Protein AF-X0ZGT2-F1 (afdb_monomer_lite)

Sequence (208 aa):
APHYFPDPPVRPKDPTERPRLRPELADWGRLLDGMRRLARMCARLGLVLAVENNWAYWDGIPPGADVSKLGAGDFLEYFCSSPDEWRALAEEVNEPALRLCLDPSHAVPYCHRKKDVEGRRRVLREYLARPGLIGHFHWNGSEIRSDRGRGDLHLAPGTGDLGKEFHAAIKARAQELPQPVTLEHFHGLAALDAELAYIESIPARPLS

pLDDT: mean 90.86, std 10.5, range [56.94, 98.56]

Secondary structure (DSSP, 8-state):
-BSSEEESSSPPSSTT--PEEEGGG--HHHHHHHHHHHHHHHHHTT--EEEEPPPEE-TT--TT--GGG--TTSSEEBTT-SHHHHHHHHHHH--TTEEEEE-HHHHHHHHTTSSSHHHHHHHHHHHTSSGGGEEEEEE-B--SSSGGGGS---B-TTTSSS-HHHHHHHHHHHTT-SSPPEE-----HHHHHHHHHHHHHS------

Organism: NCBI:txid412755

InterPro domains:
  IPR013022 Xylose isomerase-like, TIM barrel domain [PF01261] (22-200)
  IPR036237 Xylose isomerase-like superfamily [SSF51658] (24-197)

Foldseek 3Di:
DWCFQFVVNDDDPDLQDDGHTHNVVDDPVVVLVVVLVVLVVCVVVVAAAEAEAAAWQCRNPDFPPPLQPDDPPPGIGGQRLFLVRVVVSCVSSVRPSYAYEYELLRNLLVLVSDPDLVSSLVRLLSNLPCLVRHQAYQDAAAENHGPRSVHSDLHQPPPYDNDLQSLLQVLLSQVVHPDHYHSPDPPDDVSVVVSVVNSVPGHNDHDD

Structure (mmCIF, N/CA/C/O backbone):
data_AF-X0ZGT2-F1
#
_entry.id   AF-X0ZGT2-F1
#
loop_
_atom_site.group_PDB
_atom_site.id
_atom_site.type_symbol
_atom_site.label_atom_id
_atom_site.label_alt_id
_atom_site.label_comp_id
_atom_site.label_asym_id
_atom_site.label_entity_id
_atom_site.label_seq_id
_atom_site.pdbx_PDB_ins_code
_atom_site.Cartn_x
_atom_site.Cartn_y
_atom_site.Cartn_z
_atom_site.occupancy
_atom_site.B_iso_or_equiv
_atom_site.auth_seq_id
_atom_site.auth_comp_id
_atom_site.auth_asym_id
_atom_site.auth_atom_id
_atom_site.pdbx_PDB_model_num
ATOM 1 N N . ALA A 1 1 ? 4.723 -14.093 0.902 1.00 59.56 1 ALA A N 1
ATOM 2 C CA . ALA A 1 1 ? 5.607 -15.139 0.338 1.00 59.56 1 ALA A CA 1
ATOM 3 C C . ALA A 1 1 ? 5.793 -14.840 -1.141 1.00 59.56 1 ALA A C 1
ATOM 5 O O . ALA A 1 1 ? 4.844 -14.342 -1.730 1.00 59.56 1 ALA A O 1
ATOM 6 N N . PRO A 1 2 ? 6.986 -15.023 -1.715 1.00 65.94 2 PRO A N 1
ATOM 7 C CA . PRO A 1 2 ? 7.223 -14.649 -3.097 1.00 65.94 2 PRO A CA 1
ATOM 8 C C . PRO A 1 2 ? 6.500 -15.589 -4.078 1.00 65.94 2 PRO A C 1
ATOM 10 O O . PRO A 1 2 ? 6.399 -16.782 -3.794 1.00 65.94 2 PRO A O 1
ATOM 13 N N . HIS A 1 3 ? 6.061 -15.079 -5.238 1.00 65.94 3 HIS A N 1
ATOM 14 C CA . HIS A 1 3 ? 5.688 -15.929 -6.392 1.00 65.94 3 HIS A CA 1
ATOM 15 C C . HIS A 1 3 ? 6.885 -16.752 -6.878 1.00 65.94 3 HIS A C 1
ATOM 17 O O . HIS A 1 3 ? 6.752 -17.789 -7.521 1.00 65.94 3 HIS A O 1
ATOM 23 N N . TYR A 1 4 ? 8.075 -16.263 -6.542 1.00 69.88 4 TYR A N 1
ATOM 24 C CA . TYR A 1 4 ? 9.350 -16.793 -6.953 1.00 69.88 4 TYR A CA 1
ATOM 25 C C . TYR A 1 4 ? 10.346 -16.650 -5.806 1.00 69.88 4 TYR A C 1
ATOM 27 O O . TYR A 1 4 ? 10.873 -15.563 -5.576 1.00 69.88 4 TYR A O 1
ATOM 35 N N . PHE A 1 5 ? 10.607 -17.716 -5.048 1.00 66.38 5 PHE A N 1
ATOM 36 C CA . PHE A 1 5 ? 11.579 -17.613 -3.958 1.00 66.38 5 PHE A CA 1
ATOM 37 C C . PHE A 1 5 ? 12.970 -17.303 -4.525 1.00 66.38 5 PHE A C 1
ATOM 39 O O . PHE A 1 5 ? 13.433 -18.066 -5.377 1.00 66.38 5 PHE A O 1
ATOM 46 N N . PRO A 1 6 ? 13.629 -16.207 -4.100 1.00 65.81 6 PRO A N 1
ATOM 47 C CA . PRO A 1 6 ? 15.003 -15.962 -4.499 1.00 65.81 6 PRO A CA 1
ATOM 48 C C . PRO A 1 6 ? 15.906 -17.047 -3.899 1.00 65.81 6 PRO A C 1
ATOM 50 O O . PRO A 1 6 ? 15.678 -17.525 -2.786 1.00 65.81 6 PRO A O 1
ATOM 53 N N . ASP A 1 7 ? 16.920 -17.452 -4.654 1.00 64.88 7 ASP A N 1
ATOM 54 C CA . ASP A 1 7 ? 17.958 -18.394 -4.246 1.00 64.88 7 ASP A CA 1
ATOM 55 C C . ASP A 1 7 ? 19.329 -17.716 -4.447 1.00 64.88 7 ASP A C 1
ATOM 57 O O . ASP A 1 7 ? 19.727 -17.497 -5.599 1.00 64.88 7 ASP A O 1
ATOM 61 N N . PRO A 1 8 ? 20.027 -17.316 -3.362 1.00 66.94 8 PRO A N 1
ATOM 62 C CA . PRO A 1 8 ? 19.675 -17.538 -1.954 1.00 66.94 8 PRO A CA 1
ATOM 63 C C . PRO A 1 8 ? 18.447 -16.720 -1.493 1.00 66.94 8 PRO A C 1
ATOM 65 O O . PRO A 1 8 ? 18.146 -15.682 -2.078 1.00 66.94 8 PRO A O 1
ATOM 68 N N . PRO A 1 9 ? 17.768 -17.118 -0.394 1.00 58.22 9 PRO A N 1
ATOM 69 C CA . PRO A 1 9 ? 16.556 -16.456 0.122 1.00 58.22 9 PRO A CA 1
ATOM 70 C C . PRO A 1 9 ? 16.787 -15.038 0.672 1.00 58.22 9 PRO A C 1
ATOM 72 O O . PRO A 1 9 ? 15.867 -14.417 1.204 1.00 58.22 9 PRO A O 1
ATOM 75 N N . VAL A 1 10 ? 18.016 -14.532 0.579 1.00 59.72 10 VAL A N 1
ATOM 76 C CA . VAL A 1 10 ? 18.425 -13.206 1.037 1.00 59.72 10 VAL A CA 1
ATOM 77 C C . VAL A 1 10 ? 18.512 -12.292 -0.180 1.00 59.72 10 VAL A C 1
ATOM 79 O O . VAL A 1 10 ? 19.034 -12.701 -1.216 1.00 59.72 10 VAL A O 1
ATOM 82 N N . ARG A 1 11 ? 18.032 -11.049 -0.043 1.00 58.53 11 ARG A N 1
ATOM 83 C CA . ARG A 1 11 ? 18.196 -10.003 -1.063 1.00 58.53 11 ARG A CA 1
ATOM 84 C C . ARG A 1 11 ? 19.665 -9.970 -1.528 1.00 58.53 11 ARG A C 1
ATOM 86 O O . ARG A 1 11 ? 20.540 -9.903 -0.655 1.00 58.53 11 ARG A O 1
ATOM 93 N N . PRO A 1 12 ? 19.950 -10.026 -2.843 1.00 58.19 12 PRO A N 1
ATOM 94 C CA . PRO A 1 12 ? 21.314 -9.901 -3.339 1.00 58.19 12 PRO A CA 1
ATOM 95 C C . PRO A 1 12 ? 21.960 -8.630 -2.787 1.00 58.19 12 PRO A C 1
ATOM 97 O O . PRO A 1 12 ? 21.306 -7.592 -2.666 1.00 58.19 12 PRO A O 1
ATOM 100 N N . LYS A 1 13 ? 23.239 -8.713 -2.410 1.00 60.22 13 LYS A N 1
ATOM 101 C CA . LYS A 1 13 ? 23.985 -7.528 -1.958 1.00 60.22 13 LYS A CA 1
ATOM 102 C C . LYS A 1 13 ? 24.232 -6.552 -3.108 1.00 60.22 13 LYS A C 1
ATOM 104 O O . LYS A 1 13 ? 24.393 -5.362 -2.859 1.00 60.22 13 LYS A O 1
ATOM 109 N N . ASP A 1 14 ? 24.258 -7.066 -4.334 1.00 67.12 14 ASP A N 1
ATOM 110 C CA . ASP A 1 14 ? 24.349 -6.289 -5.559 1.00 67.12 14 ASP A CA 1
ATOM 111 C C . ASP A 1 14 ? 22.949 -6.167 -6.200 1.00 67.12 14 ASP A C 1
ATOM 113 O O . ASP A 1 14 ? 22.383 -7.179 -6.612 1.00 67.12 14 ASP A O 1
ATOM 117 N N . PRO A 1 15 ? 22.371 -4.957 -6.317 1.00 56.94 15 PRO A N 1
ATOM 118 C CA . PRO A 1 15 ? 21.055 -4.745 -6.932 1.00 56.94 15 PRO A CA 1
ATOM 119 C C . PRO A 1 15 ? 21.020 -5.039 -8.445 1.00 56.94 15 PRO A C 1
ATOM 121 O O . PRO A 1 15 ? 19.956 -4.988 -9.063 1.00 56.94 15 PRO A O 1
ATOM 124 N N . THR A 1 16 ? 22.170 -5.319 -9.065 1.00 63.22 16 THR A N 1
ATOM 125 C CA . THR A 1 16 ? 22.264 -5.761 -10.463 1.00 63.22 16 THR A CA 1
ATOM 126 C C . THR A 1 16 ? 22.193 -7.282 -10.615 1.00 63.22 16 THR A C 1
ATOM 128 O O . THR A 1 16 ? 21.897 -7.773 -11.709 1.00 63.22 16 THR A O 1
ATOM 131 N N . GLU A 1 17 ? 22.397 -8.040 -9.533 1.00 65.50 17 GLU A N 1
ATOM 132 C CA . GLU A 1 17 ? 22.249 -9.492 -9.537 1.00 65.50 17 GLU A CA 1
ATOM 133 C C . GLU A 1 17 ? 20.767 -9.872 -9.524 1.00 65.50 17 GLU A C 1
ATOM 135 O O . GLU A 1 17 ? 20.019 -9.556 -8.599 1.00 65.50 17 GLU A O 1
ATOM 140 N N . ARG A 1 18 ? 20.336 -10.612 -10.549 1.00 65.38 18 ARG A N 1
ATOM 141 C CA . ARG A 1 18 ? 19.012 -11.236 -10.553 1.00 65.38 18 ARG A CA 1
ATOM 142 C C . ARG A 1 18 ? 19.103 -12.556 -9.785 1.00 65.38 18 ARG A C 1
ATOM 144 O O . ARG A 1 18 ? 19.777 -13.469 -10.272 1.00 65.38 18 ARG A O 1
ATOM 151 N N . PRO A 1 19 ? 18.460 -12.692 -8.611 1.00 67.19 19 PRO A N 1
ATOM 152 C CA . PRO A 1 19 ? 18.494 -13.949 -7.881 1.00 67.19 19 PRO A CA 1
ATOM 153 C C . PRO A 1 19 ? 17.802 -15.029 -8.710 1.00 67.19 19 PRO A C 1
ATOM 155 O O . PRO A 1 19 ? 16.829 -14.760 -9.422 1.00 67.19 19 PRO A O 1
ATOM 158 N N . ARG A 1 20 ? 18.278 -16.274 -8.609 1.00 70.12 20 ARG A N 1
ATOM 159 C CA . ARG A 1 20 ? 17.571 -17.389 -9.237 1.00 70.12 20 ARG A CA 1
ATOM 160 C C . ARG A 1 20 ? 16.210 -17.532 -8.563 1.00 70.12 20 ARG A C 1
ATOM 162 O O . ARG A 1 20 ? 16.122 -17.663 -7.350 1.00 70.12 20 ARG A O 1
ATOM 169 N N . LEU A 1 21 ? 15.163 -17.527 -9.370 1.00 72.12 21 LEU A N 1
ATOM 170 C CA . LEU A 1 21 ? 13.780 -17.627 -8.932 1.00 72.12 21 LEU A CA 1
ATOM 171 C C . LEU A 1 21 ? 13.347 -19.103 -8.849 1.00 72.12 21 LEU A C 1
ATOM 173 O O . LEU A 1 21 ? 13.563 -19.869 -9.789 1.00 72.12 21 LEU A O 1
ATOM 177 N N . ARG A 1 22 ? 12.764 -19.506 -7.713 1.00 72.88 22 ARG A N 1
ATOM 178 C CA . ARG A 1 22 ? 12.303 -20.874 -7.405 1.00 72.88 22 ARG A CA 1
ATOM 179 C C . ARG A 1 22 ? 10.767 -20.906 -7.296 1.00 72.88 22 ARG A C 1
ATOM 181 O O . ARG A 1 22 ? 10.238 -20.839 -6.181 1.00 72.88 22 ARG A O 1
ATOM 188 N N . PRO A 1 23 ? 10.029 -20.926 -8.424 1.00 73.44 23 PRO A N 1
ATOM 189 C CA . PRO A 1 23 ? 8.562 -20.917 -8.418 1.00 73.44 23 PRO A CA 1
ATOM 190 C C . PRO A 1 23 ? 7.960 -22.158 -7.752 1.00 73.44 23 PRO A C 1
ATOM 192 O O . PRO A 1 23 ? 6.870 -22.097 -7.203 1.00 73.44 23 PRO A O 1
ATOM 195 N N . GLU A 1 24 ? 8.669 -23.283 -7.729 1.00 78.62 24 GLU A N 1
ATOM 196 C CA . GLU A 1 24 ? 8.193 -24.516 -7.096 1.00 78.62 24 GLU A CA 1
ATOM 197 C C . GLU A 1 24 ? 8.108 -24.438 -5.564 1.00 78.62 24 GLU A C 1
ATOM 199 O O . GLU A 1 24 ? 7.530 -25.317 -4.931 1.00 78.62 24 GLU A O 1
ATOM 204 N N . LEU A 1 25 ? 8.706 -23.407 -4.961 1.00 76.06 25 LEU A N 1
ATOM 205 C CA . LEU A 1 25 ? 8.581 -23.123 -3.532 1.00 76.06 25 LEU A CA 1
ATOM 206 C C . LEU A 1 25 ? 7.396 -22.192 -3.226 1.00 76.06 25 LEU A C 1
ATOM 208 O O . LEU A 1 25 ? 7.032 -22.033 -2.058 1.00 76.06 25 LEU A O 1
ATOM 212 N N . ALA A 1 26 ? 6.803 -21.573 -4.252 1.00 82.75 26 ALA A N 1
ATOM 213 C CA . ALA A 1 26 ? 5.646 -20.702 -4.124 1.00 82.75 26 ALA A CA 1
ATOM 214 C C . ALA A 1 26 ? 4.363 -21.537 -4.054 1.00 82.75 26 ALA A C 1
ATOM 216 O O . ALA A 1 26 ? 3.959 -22.187 -5.014 1.00 82.75 26 ALA A O 1
ATOM 217 N N . ASP A 1 27 ? 3.717 -21.512 -2.890 1.00 89.19 27 ASP A N 1
ATOM 218 C CA . ASP A 1 27 ? 2.502 -22.277 -2.620 1.00 89.19 27 ASP A CA 1
ATOM 219 C C . ASP A 1 27 ? 1.446 -21.360 -1.991 1.00 89.19 27 ASP A C 1
ATOM 221 O O . ASP A 1 27 ? 1.535 -20.973 -0.818 1.00 89.19 27 ASP A O 1
ATOM 22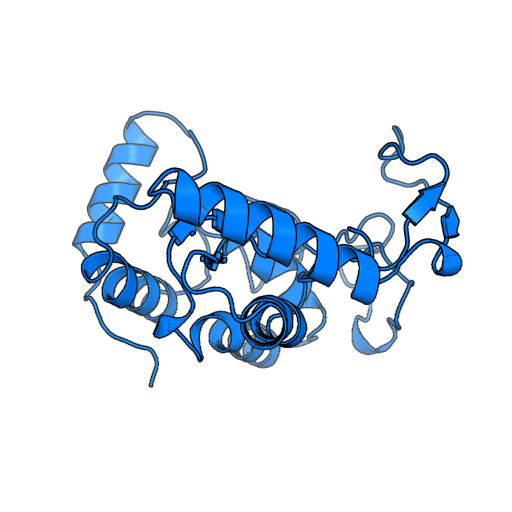5 N N . TRP A 1 28 ? 0.448 -21.000 -2.803 1.00 92.69 28 TRP A N 1
ATOM 226 C CA . TRP A 1 28 ? -0.700 -20.199 -2.380 1.00 92.69 28 TRP A CA 1
ATOM 227 C C . TRP A 1 28 ? -1.501 -20.902 -1.282 1.00 92.69 28 TRP A C 1
ATOM 229 O O . TRP A 1 28 ? -1.832 -20.286 -0.273 1.00 92.69 28 TRP A O 1
ATOM 239 N N . GLY A 1 29 ? -1.735 -22.213 -1.404 1.00 94.69 29 GLY A N 1
ATOM 240 C CA . GLY A 1 29 ? -2.467 -22.993 -0.404 1.00 94.69 29 GLY A CA 1
ATOM 241 C C . GLY A 1 29 ? -1.779 -22.958 0.961 1.00 94.69 29 GLY A C 1
ATOM 242 O O . GLY A 1 29 ? -2.423 -22.727 1.987 1.00 94.69 29 GLY A O 1
ATOM 243 N N . ARG A 1 30 ? -0.447 -23.068 0.979 1.00 92.06 30 ARG A N 1
ATOM 244 C CA . ARG A 1 30 ? 0.345 -22.917 2.207 1.00 92.06 30 ARG A CA 1
ATOM 245 C C . ARG A 1 30 ? 0.239 -21.508 2.801 1.00 92.06 30 ARG A C 1
ATOM 247 O O . ARG A 1 30 ? 0.180 -21.391 4.030 1.00 92.06 30 ARG A O 1
ATOM 254 N N . LEU A 1 31 ? 0.215 -20.457 1.974 1.00 94.00 31 LEU A N 1
ATOM 255 C CA . LEU A 1 31 ? -0.028 -19.086 2.438 1.00 94.00 31 LEU A CA 1
ATOM 256 C C . LEU A 1 31 ? -1.415 -18.970 3.086 1.00 94.00 31 LEU A C 1
ATOM 258 O O . LEU A 1 31 ? -1.500 -18.512 4.227 1.00 94.00 31 LEU A O 1
ATOM 262 N N . LEU A 1 32 ? -2.469 -19.436 2.407 1.00 97.31 32 LEU A N 1
ATOM 263 C CA . LEU A 1 32 ? -3.844 -19.411 2.917 1.00 97.31 32 LEU A CA 1
ATOM 264 C C . LEU A 1 32 ? -3.958 -20.124 4.265 1.00 97.31 32 LEU A C 1
ATOM 266 O O . LEU A 1 32 ? -4.515 -19.580 5.219 1.00 97.31 32 LEU A O 1
ATOM 270 N N . ASP A 1 33 ? -3.391 -21.322 4.380 1.00 97.31 33 ASP A N 1
ATOM 271 C CA . ASP A 1 33 ? -3.429 -22.099 5.617 1.00 97.31 33 ASP A CA 1
ATOM 272 C C . ASP A 1 33 ? -2.668 -21.417 6.756 1.00 97.31 33 ASP A C 1
ATOM 274 O O . ASP A 1 33 ? -3.104 -21.445 7.911 1.00 97.31 33 ASP A O 1
ATOM 278 N N . GLY A 1 34 ? -1.534 -20.783 6.446 1.00 96.81 34 GLY A N 1
ATOM 279 C CA . GLY A 1 34 ? -0.802 -19.945 7.390 1.00 96.81 34 GLY A CA 1
ATOM 280 C C . GLY A 1 34 ? -1.656 -18.785 7.894 1.00 96.81 34 GLY A C 1
ATOM 281 O O . GLY A 1 34 ? -1.801 -18.612 9.105 1.00 96.81 34 GLY A O 1
ATOM 282 N N . MET A 1 35 ? -2.279 -18.048 6.976 1.00 98.06 35 MET A N 1
ATOM 283 C CA . MET A 1 35 ? -3.113 -16.893 7.302 1.00 98.06 35 MET A CA 1
ATOM 284 C C . MET A 1 35 ? -4.367 -17.279 8.084 1.00 98.06 35 MET A C 1
ATOM 286 O O . MET A 1 35 ? -4.672 -16.623 9.075 1.00 98.06 35 MET A O 1
ATOM 290 N N . ARG A 1 36 ? -5.034 -18.392 7.751 1.00 98.50 36 ARG A N 1
ATOM 291 C CA . ARG A 1 36 ? -6.155 -18.927 8.547 1.00 98.50 36 ARG A CA 1
ATOM 292 C C . ARG A 1 36 ? -5.733 -19.229 9.981 1.00 98.50 36 ARG A C 1
ATOM 294 O O . ARG A 1 36 ? -6.419 -18.846 10.927 1.00 98.50 36 ARG A O 1
ATOM 301 N N . ARG A 1 37 ? -4.592 -19.905 10.167 1.00 98.44 37 ARG A N 1
ATOM 302 C CA . ARG A 1 37 ? -4.073 -20.224 11.509 1.00 98.44 37 ARG A CA 1
ATOM 303 C C . ARG A 1 37 ? -3.766 -18.961 12.313 1.00 98.44 37 ARG A C 1
ATOM 305 O O . ARG A 1 37 ? -4.149 -18.890 13.480 1.00 98.44 37 ARG A O 1
ATOM 312 N N . LEU A 1 38 ? -3.108 -17.978 11.696 1.00 98.44 38 LEU A N 1
ATOM 313 C CA . LEU A 1 38 ? -2.781 -16.705 12.340 1.00 98.44 38 LEU A CA 1
ATOM 314 C C . LEU A 1 38 ? -4.043 -15.902 12.670 1.00 98.44 38 LEU A C 1
ATOM 316 O O . LEU A 1 38 ? -4.208 -15.489 13.812 1.00 98.44 38 LEU A O 1
ATOM 320 N N . ALA A 1 39 ? -4.977 -15.766 11.730 1.00 98.56 39 ALA A N 1
ATOM 321 C CA . ALA A 1 39 ? -6.224 -15.036 11.938 1.00 98.56 39 ALA A CA 1
ATOM 322 C C . ALA A 1 39 ? -7.064 -15.645 13.073 1.00 98.56 39 ALA A C 1
ATOM 324 O O . ALA A 1 39 ? -7.536 -14.922 13.946 1.00 98.56 39 ALA A O 1
ATOM 325 N N . ARG A 1 40 ? -7.175 -16.980 13.144 1.00 98.56 40 ARG A N 1
ATOM 326 C CA . ARG A 1 40 ? -7.843 -17.676 14.262 1.00 98.56 40 ARG A CA 1
ATOM 327 C C . ARG A 1 40 ? -7.123 -17.490 15.595 1.00 98.56 40 ARG A C 1
ATOM 329 O O . ARG A 1 40 ? -7.759 -17.489 16.647 1.00 98.56 40 ARG A O 1
ATOM 336 N N . MET A 1 41 ? -5.795 -17.375 15.585 1.00 98.50 41 MET A N 1
ATOM 337 C CA . MET A 1 41 ? -5.035 -17.032 16.788 1.00 98.50 41 MET A CA 1
ATOM 338 C C . MET A 1 41 ? -5.354 -15.603 17.234 1.00 98.50 41 MET A C 1
ATOM 340 O O . MET A 1 41 ? -5.727 -15.409 18.386 1.00 98.50 41 MET A O 1
ATOM 344 N N . CYS A 1 42 ? -5.285 -14.633 16.321 1.00 98.38 42 CYS A N 1
ATOM 345 C CA . CYS A 1 42 ? -5.642 -13.242 16.587 1.00 98.38 42 CYS A CA 1
ATOM 346 C C . CYS A 1 42 ? -7.072 -13.124 17.127 1.00 98.38 42 CYS A C 1
ATOM 348 O O . CYS A 1 42 ? -7.268 -12.500 18.164 1.00 98.38 42 CYS A O 1
ATOM 350 N N . ALA A 1 43 ? -8.040 -13.822 16.526 1.00 98.19 43 ALA A N 1
ATOM 351 C CA . ALA A 1 43 ? -9.426 -13.847 16.991 1.00 98.19 43 ALA A CA 1
ATOM 352 C C . ALA A 1 43 ? -9.550 -14.291 18.459 1.00 98.19 43 ALA A C 1
ATOM 354 O O . ALA A 1 43 ? -10.235 -13.643 19.246 1.00 98.19 43 ALA A O 1
ATOM 355 N N . ARG A 1 44 ? -8.843 -15.360 18.858 1.00 98.38 44 ARG A N 1
ATOM 356 C CA . ARG A 1 44 ? -8.825 -15.837 20.255 1.00 98.38 44 ARG A CA 1
ATOM 357 C C . ARG A 1 44 ? -8.197 -14.840 21.227 1.00 98.38 44 ARG A C 1
ATOM 359 O O . ARG A 1 44 ? -8.514 -14.878 22.410 1.00 98.38 44 ARG A O 1
ATOM 366 N N . LEU A 1 45 ? -7.311 -13.981 20.734 1.00 98.12 45 LEU A N 1
ATOM 367 C CA . LEU A 1 45 ? -6.641 -12.936 21.506 1.00 98.12 45 LEU A CA 1
ATOM 368 C C . LEU A 1 45 ? -7.374 -11.585 21.445 1.00 98.12 45 LEU A C 1
ATOM 370 O O . LEU A 1 45 ? -6.902 -10.624 22.042 1.00 98.12 45 LEU A O 1
ATOM 374 N N . GLY A 1 46 ? -8.498 -11.488 20.725 1.00 96.75 46 GLY A N 1
ATOM 375 C CA . GLY A 1 46 ? -9.195 -10.217 20.505 1.00 96.75 46 GLY A CA 1
ATOM 376 C C . GLY A 1 46 ? -8.420 -9.232 19.619 1.00 96.75 46 GLY A C 1
ATOM 377 O O . GLY A 1 46 ? -8.607 -8.026 19.737 1.00 96.75 46 GLY A O 1
ATOM 378 N N . LEU A 1 47 ? -7.536 -9.736 18.754 1.00 96.75 47 LEU A N 1
ATOM 379 C CA . LEU A 1 47 ? -6.702 -8.954 17.842 1.00 96.75 47 LEU A CA 1
ATOM 380 C C . LEU A 1 47 ? -7.199 -9.056 16.396 1.00 96.75 47 LEU A C 1
ATOM 382 O O . LEU A 1 47 ? -7.803 -10.053 15.994 1.00 96.75 47 LEU A O 1
ATOM 386 N N . VAL A 1 48 ? -6.857 -8.048 15.594 1.00 95.94 48 VAL A N 1
ATOM 387 C CA . VAL A 1 48 ? -6.995 -8.063 14.133 1.00 95.94 48 VAL A CA 1
ATOM 388 C C . VAL A 1 48 ? -5.637 -8.370 13.508 1.00 95.94 48 VAL A C 1
ATOM 390 O O . VAL A 1 48 ? -4.632 -7.755 13.856 1.00 95.94 48 VAL A O 1
ATOM 393 N N . LEU A 1 49 ? -5.614 -9.310 12.568 1.00 97.81 49 LEU A N 1
ATOM 394 C CA . LEU A 1 49 ? -4.490 -9.547 11.673 1.00 97.81 49 LEU A CA 1
ATOM 395 C C . LEU A 1 49 ? -4.657 -8.656 10.439 1.00 97.81 49 LEU A C 1
ATOM 397 O O . LEU A 1 49 ? -5.500 -8.942 9.590 1.00 97.81 49 LEU A O 1
ATOM 401 N N . ALA A 1 50 ? -3.868 -7.590 10.339 1.00 96.94 50 ALA A N 1
ATOM 402 C CA . ALA A 1 50 ? -3.822 -6.749 9.148 1.00 96.94 50 ALA A CA 1
ATOM 403 C C . ALA A 1 50 ? -2.724 -7.257 8.200 1.00 96.94 50 ALA A C 1
ATOM 405 O O . ALA A 1 50 ? -1.559 -7.315 8.589 1.00 96.94 50 ALA A O 1
ATOM 406 N N . VAL A 1 51 ? -3.090 -7.651 6.978 1.00 97.81 51 VAL A N 1
ATOM 407 C CA . VAL A 1 51 ? -2.143 -8.147 5.970 1.00 97.81 51 VAL A CA 1
ATOM 408 C C . VAL A 1 51 ? -1.897 -7.087 4.910 1.00 97.81 51 VAL A C 1
ATOM 410 O O . VAL A 1 51 ? -2.801 -6.696 4.168 1.00 97.81 51 VAL A O 1
ATOM 413 N N . GLU A 1 52 ? -0.656 -6.637 4.851 1.00 98.06 52 GLU A N 1
ATOM 414 C CA . GLU A 1 52 ? -0.186 -5.619 3.926 1.00 98.06 52 GLU A CA 1
ATOM 415 C C . GLU A 1 52 ? -0.066 -6.129 2.487 1.00 98.06 52 GLU A C 1
ATOM 417 O O . GLU A 1 52 ? 0.264 -7.300 2.263 1.00 98.06 52 GLU A O 1
ATOM 422 N N . ASN A 1 53 ? -0.348 -5.273 1.500 1.00 97.81 53 ASN A N 1
ATOM 423 C CA . ASN A 1 53 ? 0.025 -5.574 0.119 1.00 97.81 53 ASN A CA 1
ATOM 424 C C . ASN A 1 53 ? 1.549 -5.552 -0.018 1.00 97.81 53 ASN A C 1
ATOM 426 O O . ASN A 1 53 ? 2.213 -4.654 0.483 1.00 97.81 53 ASN A O 1
ATOM 430 N N . ASN A 1 54 ? 2.106 -6.526 -0.734 1.00 94.06 54 ASN A N 1
ATOM 431 C CA . ASN A 1 54 ? 3.527 -6.485 -1.062 1.00 94.06 54 ASN A CA 1
ATOM 432 C C . ASN A 1 54 ? 3.781 -5.496 -2.207 1.00 94.06 54 ASN A C 1
ATOM 434 O O . ASN A 1 54 ? 2.868 -5.069 -2.915 1.00 94.06 54 ASN A O 1
ATOM 438 N N . TRP A 1 55 ? 5.051 -5.188 -2.431 1.00 89.94 55 TRP A N 1
ATOM 439 C CA . TRP A 1 55 ? 5.516 -4.441 -3.594 1.00 89.94 55 TRP A CA 1
ATOM 440 C C . TRP A 1 55 ? 6.158 -5.342 -4.647 1.00 89.94 55 TRP A C 1
ATOM 442 O O . TRP A 1 55 ? 6.458 -6.515 -4.409 1.00 89.94 55 TRP A O 1
ATOM 452 N N . ALA A 1 56 ? 6.299 -4.797 -5.849 1.00 90.25 56 ALA A N 1
ATOM 453 C CA . ALA A 1 56 ? 7.005 -5.401 -6.969 1.00 90.25 56 ALA A CA 1
ATOM 454 C C . ALA A 1 56 ? 8.456 -4.900 -6.993 1.00 90.25 56 ALA A C 1
ATOM 456 O O . ALA A 1 56 ? 8.687 -3.693 -7.008 1.00 90.25 56 ALA A O 1
ATOM 457 N N . TYR A 1 57 ? 9.423 -5.813 -7.043 1.00 89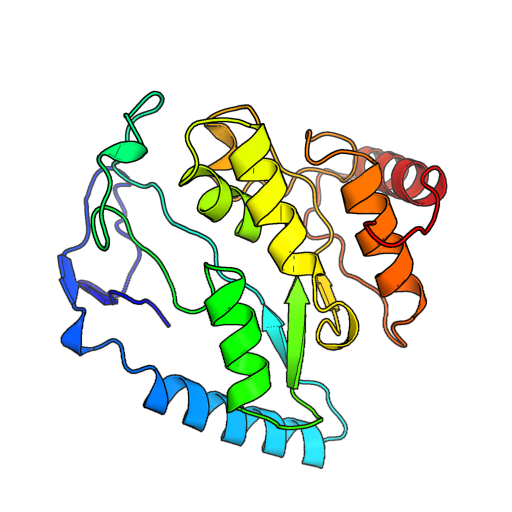.31 57 TYR A N 1
ATOM 458 C CA . TYR A 1 57 ? 10.847 -5.488 -7.042 1.00 89.31 57 TYR A CA 1
ATOM 459 C C . TYR A 1 57 ? 11.350 -5.369 -8.476 1.00 89.31 57 TYR A C 1
ATOM 461 O O . TYR A 1 57 ? 11.521 -6.375 -9.158 1.00 89.31 57 TYR A O 1
ATOM 469 N N . TRP A 1 58 ? 11.601 -4.144 -8.933 1.00 89.25 58 TRP A N 1
ATOM 470 C CA . TRP A 1 58 ? 12.053 -3.846 -10.299 1.00 89.25 58 TRP A CA 1
ATOM 471 C C . TRP A 1 58 ? 13.576 -3.947 -10.492 1.00 89.25 58 TRP A C 1
ATOM 473 O O . TRP A 1 58 ? 14.105 -3.452 -11.492 1.00 89.25 58 TRP A O 1
ATOM 483 N N . ASP A 1 59 ? 14.295 -4.559 -9.547 1.00 84.88 59 ASP A N 1
ATOM 484 C CA . ASP A 1 59 ? 15.742 -4.766 -9.620 1.00 84.88 59 ASP A CA 1
ATOM 485 C C . ASP A 1 59 ? 16.140 -5.421 -10.961 1.00 84.88 59 ASP A C 1
ATOM 487 O O . ASP A 1 59 ? 15.513 -6.363 -11.452 1.00 84.88 59 ASP A O 1
ATOM 491 N N . GLY A 1 60 ? 17.175 -4.876 -11.605 1.00 82.94 60 GLY A N 1
ATOM 492 C CA . GLY A 1 60 ? 17.635 -5.330 -12.919 1.00 82.94 60 GLY A CA 1
ATOM 493 C C . GLY A 1 60 ? 16.777 -4.902 -14.122 1.00 82.94 60 GLY A C 1
ATOM 494 O O . GLY A 1 60 ? 17.117 -5.286 -15.246 1.00 82.94 60 GLY A O 1
ATOM 495 N N . ILE A 1 61 ? 15.708 -4.115 -13.939 1.00 87.81 61 ILE A N 1
ATOM 496 C CA . ILE A 1 61 ? 14.937 -3.503 -15.034 1.00 87.81 61 ILE A CA 1
ATOM 497 C C . ILE A 1 61 ? 15.325 -2.023 -15.179 1.00 87.81 61 ILE A C 1
ATOM 499 O O . ILE A 1 61 ? 15.049 -1.226 -14.280 1.00 87.81 61 ILE A O 1
ATOM 503 N N . PRO A 1 62 ? 15.935 -1.605 -16.304 1.00 88.44 62 PRO A N 1
ATOM 504 C CA . PRO A 1 62 ? 16.375 -0.225 -16.455 1.00 88.44 62 PRO A CA 1
ATOM 505 C C . PRO A 1 62 ? 15.192 0.762 -16.542 1.00 88.44 62 PRO A C 1
ATOM 507 O O . PRO A 1 62 ? 14.096 0.406 -17.009 1.00 88.44 62 PRO A O 1
ATOM 510 N N . PRO A 1 63 ? 15.399 2.033 -16.148 1.00 87.06 63 PRO A N 1
ATOM 511 C CA . PRO A 1 63 ? 14.468 3.113 -16.463 1.00 87.06 63 PRO A CA 1
ATOM 512 C C . PRO A 1 63 ? 14.168 3.161 -17.968 1.00 87.06 63 PRO A C 1
ATOM 514 O O . PRO A 1 63 ? 15.032 2.871 -18.795 1.00 87.06 63 PRO A O 1
ATOM 517 N N . GLY A 1 64 ? 12.929 3.479 -18.335 1.00 85.88 64 GLY A N 1
ATOM 518 C CA . GLY A 1 64 ? 12.481 3.519 -19.730 1.00 85.88 64 GLY A CA 1
ATOM 519 C C . GLY A 1 64 ? 12.307 2.158 -20.417 1.00 85.88 64 GLY A C 1
ATOM 520 O O . GLY A 1 64 ? 11.906 2.132 -21.580 1.00 85.88 64 GLY A O 1
ATOM 521 N N . ALA A 1 65 ? 12.563 1.034 -19.731 1.00 90.00 65 ALA A N 1
ATOM 522 C CA . ALA A 1 65 ? 12.262 -0.294 -20.264 1.00 90.00 65 ALA A CA 1
ATOM 523 C C . ALA A 1 65 ? 10.798 -0.395 -20.726 1.00 90.00 65 ALA A C 1
ATOM 525 O O . ALA A 1 65 ? 9.882 0.110 -20.070 1.00 90.00 65 ALA A O 1
ATOM 526 N N . ASP A 1 66 ? 10.578 -1.076 -21.851 1.00 90.69 66 ASP A N 1
ATOM 527 C CA . ASP A 1 66 ? 9.239 -1.311 -22.383 1.00 90.69 66 ASP A CA 1
ATOM 528 C C . ASP A 1 66 ? 8.508 -2.362 -21.542 1.00 90.69 66 ASP A C 1
ATOM 530 O O . ASP A 1 66 ? 8.622 -3.566 -21.774 1.00 90.69 66 ASP A O 1
ATOM 534 N N . VAL A 1 67 ? 7.738 -1.886 -20.563 1.00 91.12 67 VAL A N 1
ATOM 535 C CA . VAL A 1 67 ? 7.001 -2.731 -19.613 1.00 91.12 67 VAL A CA 1
ATOM 536 C C . VAL A 1 67 ? 5.980 -3.656 -20.281 1.00 91.12 67 VAL A C 1
ATOM 538 O O . VAL A 1 67 ? 5.598 -4.658 -19.689 1.00 91.12 67 VAL A O 1
ATOM 541 N N . SER A 1 68 ? 5.565 -3.374 -21.526 1.00 89.62 68 SER A N 1
ATOM 542 C CA . SER A 1 68 ? 4.642 -4.243 -22.273 1.00 89.62 68 SER A CA 1
ATOM 543 C C . SER A 1 68 ? 5.274 -5.563 -22.723 1.00 89.62 68 SER A C 1
ATOM 545 O O . SER A 1 68 ? 4.559 -6.499 -23.071 1.00 89.62 68 SER A O 1
ATOM 547 N N . LYS A 1 69 ? 6.609 -5.643 -22.695 1.00 90.75 69 LYS A N 1
ATOM 548 C CA . LYS A 1 69 ? 7.375 -6.849 -23.019 1.00 90.75 69 LYS A CA 1
ATOM 549 C C . LYS A 1 69 ? 7.719 -7.685 -21.789 1.00 90.75 69 LYS A C 1
ATOM 551 O O . LYS A 1 69 ? 8.310 -8.745 -21.957 1.00 90.75 69 LYS A O 1
ATOM 556 N N . LEU A 1 70 ? 7.377 -7.208 -20.588 1.00 89.25 70 LEU A N 1
ATOM 557 C CA . LEU A 1 70 ? 7.676 -7.903 -19.342 1.00 89.25 70 LEU A CA 1
ATOM 558 C C . LEU A 1 70 ? 6.571 -8.909 -19.001 1.00 89.25 70 LEU A C 1
ATOM 560 O O . LEU A 1 70 ? 5.397 -8.556 -18.851 1.00 89.25 70 LEU A O 1
ATOM 564 N N . GLY A 1 71 ? 6.964 -10.167 -18.865 1.00 84.69 71 GLY A N 1
ATOM 565 C CA . GLY A 1 71 ? 6.139 -11.283 -18.441 1.00 84.69 71 GLY A CA 1
ATOM 566 C C . GLY A 1 71 ? 6.157 -11.509 -16.930 1.00 84.69 71 GLY A C 1
ATOM 567 O O . GLY A 1 71 ? 6.555 -10.659 -16.130 1.00 84.69 71 GLY A O 1
ATOM 568 N N . ALA A 1 72 ? 5.663 -12.677 -16.536 1.00 78.50 72 ALA A N 1
ATOM 569 C CA . ALA A 1 72 ? 5.783 -13.170 -15.173 1.00 78.50 72 ALA A CA 1
ATOM 570 C C . ALA A 1 72 ? 7.217 -13.687 -14.947 1.00 78.50 72 ALA A C 1
ATOM 572 O O . ALA A 1 72 ? 7.747 -14.406 -15.792 1.00 78.5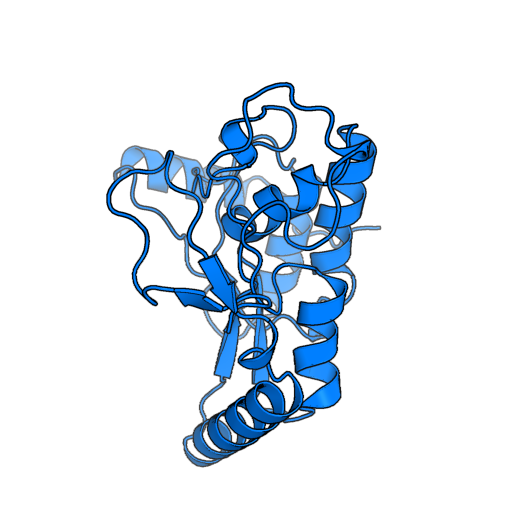0 72 ALA A O 1
ATOM 573 N N . GLY A 1 73 ? 7.844 -13.314 -13.828 1.00 77.25 73 GLY A N 1
ATOM 574 C CA . GLY A 1 73 ? 9.200 -13.755 -13.474 1.00 77.25 73 GLY A CA 1
ATOM 575 C C . GLY A 1 73 ? 10.350 -12.942 -14.085 1.00 77.25 73 GLY A C 1
ATOM 576 O O . GLY A 1 73 ? 11.504 -13.211 -13.765 1.00 77.25 73 GLY A O 1
ATOM 577 N N . ASP A 1 74 ? 10.068 -11.921 -14.906 1.00 83.12 74 ASP A N 1
ATOM 578 C CA . ASP A 1 74 ? 11.107 -11.002 -15.410 1.00 83.12 74 ASP A CA 1
ATOM 579 C C . ASP A 1 74 ? 11.712 -10.117 -14.313 1.00 83.12 74 ASP A C 1
ATOM 581 O O . ASP A 1 74 ? 12.819 -9.593 -14.464 1.00 83.12 74 ASP A O 1
ATOM 585 N N . PHE A 1 75 ? 10.981 -9.966 -13.215 1.00 79.94 75 PHE A N 1
ATOM 586 C CA . PHE A 1 75 ? 11.394 -9.295 -11.997 1.00 79.94 75 PHE A CA 1
ATOM 587 C C . PHE A 1 75 ? 10.709 -9.964 -10.796 1.00 79.94 75 PHE A C 1
ATOM 589 O O . PHE A 1 75 ? 9.784 -10.768 -10.958 1.00 79.94 75 PHE A O 1
ATOM 596 N N . LEU A 1 76 ? 11.209 -9.698 -9.590 1.00 82.94 76 LEU A N 1
ATOM 597 C CA . LEU A 1 76 ? 10.756 -10.394 -8.390 1.00 82.94 76 LEU A CA 1
ATOM 598 C C . LEU A 1 76 ? 9.413 -9.820 -7.914 1.00 82.94 76 LEU A C 1
ATOM 600 O O . LEU A 1 76 ? 9.286 -8.639 -7.599 1.00 82.94 76 LEU A O 1
ATOM 604 N N . GLU A 1 77 ? 8.407 -10.683 -7.818 1.00 84.75 77 GLU A N 1
ATOM 605 C CA . GLU A 1 77 ? 7.079 -10.337 -7.313 1.00 84.75 77 GLU A CA 1
ATOM 606 C C . GLU A 1 77 ? 6.688 -11.257 -6.165 1.00 84.75 77 GLU A C 1
ATOM 608 O O . GLU A 1 77 ? 7.005 -12.454 -6.150 1.00 84.75 77 GLU A O 1
ATOM 613 N N . TYR A 1 78 ? 5.980 -10.686 -5.195 1.00 88.00 78 TYR A N 1
ATOM 614 C CA . TYR A 1 78 ? 5.451 -11.425 -4.067 1.00 88.00 78 TYR A CA 1
ATOM 615 C C . TYR A 1 78 ? 3.958 -11.656 -4.215 1.00 88.00 78 TYR A C 1
ATOM 617 O O . TYR A 1 78 ? 3.255 -10.923 -4.907 1.00 88.00 78 TYR A O 1
ATOM 625 N N . PHE A 1 79 ? 3.467 -12.705 -3.556 1.00 91.50 79 PHE A N 1
ATOM 626 C CA . PHE A 1 79 ? 2.038 -12.862 -3.372 1.00 91.50 79 PHE A CA 1
ATOM 627 C C . PHE A 1 79 ? 1.468 -11.589 -2.760 1.00 91.50 79 PHE A C 1
ATOM 629 O O . PHE A 1 79 ? 2.066 -11.007 -1.848 1.00 91.50 79 PHE A O 1
ATOM 636 N N . CYS A 1 80 ? 0.295 -11.197 -3.240 1.00 95.44 80 CYS A N 1
ATOM 637 C CA . CYS A 1 80 ? -0.399 -9.983 -2.831 1.00 95.44 80 CYS A CA 1
ATOM 638 C C . CYS A 1 80 ? 0.332 -8.691 -3.228 1.00 95.44 80 CYS A C 1
ATOM 640 O O . CYS A 1 80 ? 0.059 -7.646 -2.643 1.00 95.44 80 CYS A O 1
ATOM 642 N N . SER A 1 81 ? 1.236 -8.739 -4.217 1.00 94.62 81 SER A N 1
ATOM 643 C CA . SER A 1 81 ? 1.717 -7.520 -4.876 1.00 94.62 81 SER A CA 1
ATOM 644 C C . SER A 1 81 ? 0.664 -6.924 -5.808 1.00 94.62 81 SER A C 1
ATOM 646 O O . SER A 1 81 ? 0.674 -5.720 -5.998 1.00 94.62 81 SER A O 1
ATOM 648 N N . SER A 1 82 ? -0.257 -7.724 -6.362 1.00 95.56 82 SER A N 1
ATOM 649 C CA . SER A 1 82 ? -1.377 -7.240 -7.186 1.00 95.56 82 SER A CA 1
ATOM 650 C C . SER A 1 82 ? -2.637 -6.966 -6.351 1.00 95.56 82 SER A C 1
ATOM 652 O O . SER A 1 82 ? -2.854 -7.654 -5.348 1.00 95.56 82 SER A O 1
ATOM 654 N N . PRO A 1 83 ? -3.516 -6.026 -6.759 1.00 97.62 83 PRO A N 1
ATOM 655 C CA . PRO A 1 83 ? -4.758 -5.769 -6.032 1.00 97.62 83 PRO A CA 1
ATOM 656 C C . PRO A 1 83 ? -5.698 -6.981 -6.051 1.00 97.62 83 PRO A C 1
ATOM 658 O O . PRO A 1 83 ? -6.400 -7.223 -5.074 1.00 97.62 83 PRO A O 1
ATOM 661 N N . ASP A 1 84 ? -5.708 -7.761 -7.134 1.00 97.19 84 ASP A N 1
ATOM 662 C CA . ASP A 1 84 ? -6.575 -8.934 -7.266 1.00 97.19 84 ASP A CA 1
ATOM 663 C C . ASP A 1 84 ? -6.182 -10.041 -6.295 1.00 97.19 84 ASP A C 1
ATOM 665 O O . ASP A 1 84 ? -7.025 -10.532 -5.550 1.00 97.19 84 ASP A O 1
ATOM 669 N N . GLU A 1 85 ? -4.898 -10.382 -6.248 1.00 95.88 85 GLU A N 1
ATOM 670 C CA . GLU A 1 85 ? -4.395 -11.426 -5.362 1.00 95.88 85 GLU A CA 1
ATOM 671 C C . GLU A 1 85 ? -4.459 -11.016 -3.888 1.00 95.88 85 GLU A C 1
ATOM 673 O O . GLU A 1 85 ? -4.808 -11.820 -3.028 1.00 95.88 85 GLU A O 1
ATOM 678 N N . TRP A 1 86 ? -4.181 -9.747 -3.585 1.00 97.81 86 TRP A N 1
ATOM 679 C CA . TRP A 1 86 ? -4.299 -9.220 -2.227 1.00 97.81 86 TRP A CA 1
ATOM 680 C C . TRP A 1 86 ? -5.745 -9.260 -1.715 1.00 97.81 86 TRP A C 1
ATOM 682 O O . TRP A 1 86 ? -5.985 -9.636 -0.568 1.00 97.81 86 TRP A O 1
ATOM 692 N N . ARG A 1 87 ? -6.733 -8.961 -2.570 1.00 97.56 87 ARG A N 1
ATOM 693 C CA . ARG A 1 87 ? -8.154 -9.144 -2.225 1.00 97.56 87 ARG A CA 1
ATOM 694 C C . ARG A 1 87 ? -8.528 -10.620 -2.110 1.00 97.56 87 ARG A C 1
ATOM 696 O O . ARG A 1 87 ? -9.182 -10.987 -1.134 1.00 97.56 87 ARG A O 1
ATOM 703 N N . ALA A 1 88 ? -8.086 -11.447 -3.058 1.00 97.81 88 ALA A N 1
ATOM 704 C CA . ALA A 1 88 ? -8.337 -12.884 -3.054 1.00 97.81 88 ALA A CA 1
ATOM 705 C C . ALA A 1 88 ? -7.830 -13.534 -1.761 1.00 97.81 88 ALA A C 1
ATOM 707 O O . ALA A 1 88 ? -8.538 -14.346 -1.176 1.00 97.81 88 ALA A O 1
ATOM 708 N N . LEU A 1 89 ? -6.677 -13.097 -1.231 1.00 97.94 89 LEU A N 1
ATOM 709 C CA . LEU A 1 89 ? -6.175 -13.555 0.066 1.00 97.94 89 LEU A CA 1
ATOM 710 C C . LEU A 1 89 ? -7.227 -13.407 1.173 1.00 97.94 89 LEU A C 1
ATOM 712 O O . LEU A 1 89 ? -7.502 -14.364 1.896 1.00 97.94 89 LEU A O 1
ATOM 716 N N . ALA A 1 90 ? -7.810 -12.215 1.323 1.00 97.88 90 ALA A N 1
ATOM 717 C CA . ALA A 1 90 ? -8.804 -11.972 2.364 1.00 97.88 90 ALA A CA 1
ATOM 718 C C . ALA A 1 90 ? -10.091 -12.770 2.132 1.00 97.88 90 ALA A C 1
ATOM 720 O O . ALA A 1 90 ? -10.648 -13.324 3.081 1.00 97.88 90 ALA A O 1
ATOM 721 N N . GLU A 1 91 ? -10.545 -12.848 0.881 1.00 97.56 91 GLU A N 1
ATOM 722 C CA . GLU A 1 91 ? -11.775 -13.549 0.505 1.00 97.56 91 GLU A CA 1
ATOM 723 C C . GLU A 1 91 ? -11.650 -15.074 0.659 1.00 97.56 91 GLU A C 1
ATOM 725 O O . GLU A 1 91 ? -12.587 -15.719 1.120 1.00 97.56 91 GLU A O 1
ATOM 730 N N . GLU A 1 92 ? -10.494 -15.658 0.343 1.00 98.38 92 GLU A N 1
ATOM 731 C CA . GLU A 1 92 ? -10.250 -17.101 0.441 1.00 98.38 92 GLU A CA 1
ATOM 732 C C . GLU A 1 92 ? -9.874 -17.555 1.857 1.00 98.38 92 GLU A C 1
ATOM 734 O O . GLU A 1 92 ? -10.209 -18.674 2.270 1.00 98.38 92 GLU A O 1
ATOM 739 N N . VAL A 1 93 ? -9.174 -16.714 2.628 1.00 98.38 93 VAL A N 1
ATOM 740 C CA . VAL A 1 93 ? -8.946 -16.983 4.054 1.00 98.38 93 VAL A CA 1
ATOM 741 C C . VAL A 1 93 ? -10.274 -16.929 4.804 1.00 98.38 93 VAL A C 1
ATOM 743 O O . VAL A 1 93 ? -10.538 -17.837 5.592 1.00 98.38 93 VAL A O 1
ATOM 746 N N . ASN A 1 94 ? -11.105 -15.922 4.514 1.00 97.62 94 ASN A N 1
ATOM 747 C CA . ASN A 1 94 ? -12.460 -15.751 5.042 1.00 97.62 94 ASN A CA 1
ATOM 748 C C . ASN A 1 94 ? -12.558 -15.851 6.577 1.00 97.62 94 ASN A C 1
ATOM 750 O O . ASN A 1 94 ? -13.476 -16.459 7.128 1.00 97.62 94 ASN A O 1
ATOM 754 N N . GLU A 1 95 ? -11.591 -15.269 7.284 1.00 98.12 95 GLU A N 1
ATOM 755 C CA . GLU A 1 95 ? -11.595 -15.195 8.745 1.00 98.12 95 GLU A CA 1
ATOM 756 C C . GLU A 1 95 ? -11.930 -13.758 9.176 1.00 98.12 95 GLU A C 1
ATOM 758 O O . GLU A 1 95 ? -11.243 -12.834 8.741 1.00 98.12 95 GLU A O 1
ATOM 763 N N . PRO A 1 96 ? -12.921 -13.522 10.060 1.00 95.94 96 PRO A N 1
ATOM 764 C CA . PRO A 1 96 ? -13.346 -12.166 10.439 1.00 95.94 96 PRO A CA 1
ATOM 765 C C . PRO A 1 96 ? -12.247 -11.291 11.057 1.00 95.94 96 PRO A C 1
ATOM 767 O O . PRO A 1 96 ? -12.312 -10.060 10.987 1.00 95.94 96 PRO A O 1
ATOM 770 N N . ALA A 1 97 ? -11.262 -11.933 11.691 1.00 97.69 97 ALA A N 1
ATOM 771 C CA . ALA A 1 97 ? -10.112 -11.279 12.300 1.00 97.69 97 ALA A CA 1
ATOM 772 C C . ALA A 1 97 ? -9.013 -10.924 11.288 1.00 97.69 97 ALA A C 1
ATOM 774 O O . ALA A 1 97 ? -8.088 -10.208 11.658 1.00 97.69 97 ALA A O 1
ATOM 775 N N . LEU A 1 98 ? -9.088 -11.393 10.038 1.00 98.44 98 LEU A N 1
ATOM 776 C CA . LEU A 1 98 ? -8.183 -10.962 8.978 1.00 98.44 98 LEU A CA 1
ATOM 777 C C . LEU A 1 98 ? -8.758 -9.729 8.282 1.00 98.44 98 LEU A C 1
ATOM 779 O O . LEU A 1 98 ? -9.897 -9.721 7.815 1.00 98.44 98 LEU A O 1
ATOM 783 N N . ARG A 1 99 ? -7.941 -8.685 8.188 1.00 98.06 99 ARG A N 1
ATOM 784 C CA . ARG A 1 99 ? -8.203 -7.484 7.400 1.00 98.06 99 ARG A CA 1
ATOM 785 C C . ARG A 1 99 ? -7.008 -7.171 6.518 1.00 98.06 99 ARG A C 1
ATOM 787 O O . ARG A 1 99 ? -5.911 -7.674 6.733 1.00 98.06 99 ARG A O 1
ATOM 794 N N . LEU A 1 100 ? -7.228 -6.325 5.529 1.00 98.44 100 LEU A N 1
ATOM 795 C CA . LEU A 1 100 ? -6.186 -5.871 4.625 1.00 98.44 100 LEU A CA 1
ATOM 796 C C . LEU A 1 100 ? -5.560 -4.554 5.123 1.00 98.44 100 LEU A C 1
ATOM 798 O O . LEU A 1 100 ? -6.276 -3.701 5.653 1.00 98.44 100 LEU A O 1
ATOM 802 N N . CYS A 1 101 ? -4.244 -4.393 4.970 1.00 98.50 101 CYS A N 1
ATOM 803 C CA . CYS A 1 101 ? -3.520 -3.136 5.190 1.00 98.50 101 CYS A CA 1
ATOM 804 C C . CYS A 1 101 ? -3.059 -2.577 3.842 1.00 98.50 101 CYS A C 1
ATOM 806 O O . CYS A 1 101 ? -2.307 -3.251 3.143 1.00 98.50 101 CYS A O 1
ATOM 808 N N . LEU A 1 102 ? -3.549 -1.402 3.442 1.00 98.56 102 LEU A N 1
ATOM 809 C CA . LEU A 1 102 ? -3.066 -0.777 2.211 1.00 98.56 102 LEU A CA 1
ATOM 810 C C . LEU A 1 102 ? -1.849 0.093 2.515 1.00 98.56 102 LEU A C 1
ATOM 812 O O . LEU A 1 102 ? -1.961 1.061 3.270 1.00 98.56 102 LEU A O 1
ATOM 816 N N . ASP A 1 103 ? -0.753 -0.212 1.836 1.00 98.44 103 ASP A N 1
ATOM 817 C CA . ASP A 1 103 ? 0.404 0.649 1.659 1.00 98.44 103 ASP A CA 1
ATOM 818 C C . ASP A 1 103 ? 0.471 1.122 0.187 1.00 98.44 103 ASP A C 1
ATOM 820 O O . ASP A 1 103 ? 0.738 0.324 -0.727 1.00 98.44 103 ASP A O 1
ATOM 824 N N . PRO A 1 104 ? 0.223 2.420 -0.082 1.00 97.69 104 PRO A N 1
ATOM 825 C CA . PRO A 1 104 ? 0.369 3.000 -1.411 1.00 97.69 104 PRO A CA 1
ATOM 826 C C . PRO A 1 104 ? 1.793 2.944 -1.983 1.00 97.69 104 PRO A C 1
ATOM 828 O O . PRO A 1 104 ? 1.934 2.751 -3.191 1.00 97.69 104 PRO A O 1
ATOM 831 N N . SER A 1 105 ? 2.830 3.107 -1.162 1.00 97.19 105 SER A N 1
ATOM 832 C CA . SER A 1 105 ? 4.240 3.007 -1.553 1.00 97.19 105 SER A CA 1
ATOM 833 C C . SER A 1 105 ? 4.552 1.618 -2.087 1.00 97.19 105 SER A C 1
ATOM 835 O O . SER A 1 105 ? 5.195 1.505 -3.129 1.00 97.19 105 SER A O 1
ATOM 837 N N . HIS A 1 106 ? 3.972 0.580 -1.484 1.00 97.75 106 HIS A N 1
ATOM 838 C CA . HIS A 1 106 ? 4.061 -0.781 -2.000 1.00 97.75 106 HIS A CA 1
ATOM 839 C C . HIS A 1 106 ? 3.199 -1.026 -3.252 1.00 97.75 106 HIS A C 1
ATOM 841 O O . HIS A 1 106 ? 3.582 -1.785 -4.148 1.00 97.75 106 HIS A O 1
ATOM 847 N N . ALA A 1 107 ? 2.041 -0.370 -3.361 1.00 98.00 107 ALA A N 1
ATOM 848 C CA . ALA A 1 107 ? 1.128 -0.541 -4.493 1.00 98.00 107 ALA A CA 1
ATOM 849 C C . ALA A 1 107 ? 1.659 0.081 -5.801 1.00 98.00 107 ALA A C 1
ATOM 851 O O . ALA A 1 107 ? 1.447 -0.463 -6.893 1.00 98.00 107 ALA A O 1
ATOM 852 N N . VAL A 1 108 ? 2.342 1.231 -5.731 1.00 98.00 108 VAL A N 1
ATOM 853 C CA . VAL A 1 108 ? 2.807 1.958 -6.929 1.00 98.00 108 VAL A CA 1
ATOM 854 C C . VAL A 1 108 ? 3.799 1.159 -7.784 1.00 98.00 108 VAL A C 1
ATOM 856 O O . VAL A 1 108 ? 3.599 1.132 -9.004 1.00 98.00 108 VAL A O 1
ATOM 859 N N . PRO A 1 109 ? 4.791 0.446 -7.225 1.00 96.38 109 PRO A N 1
ATOM 860 C CA . PRO A 1 109 ? 5.654 -0.438 -7.996 1.00 96.38 109 PRO A CA 1
ATOM 861 C C . PRO A 1 109 ? 4.877 -1.437 -8.855 1.00 96.38 109 PRO A C 1
ATOM 863 O O . PRO A 1 109 ? 5.214 -1.625 -10.022 1.00 96.38 109 PRO A O 1
ATOM 866 N N . TYR A 1 110 ? 3.790 -2.027 -8.349 1.00 96.00 110 TYR A N 1
ATOM 867 C CA . TYR A 1 110 ? 2.961 -2.923 -9.160 1.00 96.00 110 TYR A CA 1
ATOM 868 C C . TYR A 1 110 ? 2.185 -2.169 -10.254 1.00 96.00 110 TYR A C 1
ATOM 870 O O . TYR A 1 110 ? 2.052 -2.648 -11.385 1.00 96.00 110 TYR A O 1
ATOM 878 N N . CYS A 1 111 ? 1.728 -0.9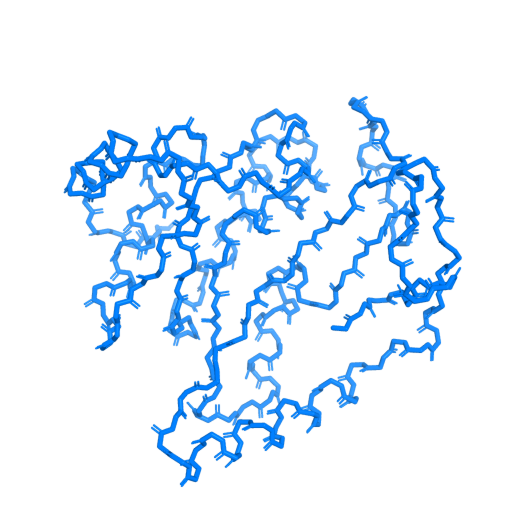44 -9.973 1.00 97.06 111 CYS A N 1
ATOM 879 C CA . CYS A 1 111 ? 1.049 -0.105 -10.965 1.00 97.06 111 CYS A CA 1
ATOM 880 C C . CYS A 1 111 ? 1.918 0.122 -12.214 1.00 97.06 111 CYS A C 1
ATOM 882 O O . CYS A 1 111 ? 1.386 0.136 -13.327 1.00 97.06 111 CYS A O 1
ATOM 884 N N . HIS A 1 112 ? 3.245 0.231 -12.058 1.00 96.12 112 HIS A N 1
ATOM 885 C CA . HIS A 1 112 ? 4.207 0.441 -13.153 1.00 96.12 112 HIS A CA 1
ATOM 886 C C . HIS A 1 112 ? 4.280 -0.696 -14.185 1.00 96.12 112 HIS A C 1
ATOM 888 O O . HIS A 1 112 ? 4.880 -0.511 -15.242 1.00 96.12 112 HIS A O 1
ATOM 894 N N . ARG A 1 113 ? 3.572 -1.819 -13.981 1.00 93.56 113 ARG A N 1
ATOM 895 C CA . ARG A 1 113 ? 3.295 -2.791 -15.058 1.00 93.56 113 ARG A CA 1
ATOM 896 C C . ARG A 1 113 ? 2.473 -2.192 -16.204 1.00 93.56 113 ARG A C 1
ATOM 898 O O . ARG A 1 113 ? 2.403 -2.769 -17.288 1.00 93.56 113 ARG A O 1
ATOM 905 N N . LYS A 1 114 ? 1.812 -1.053 -15.982 1.00 95.12 114 LYS A N 1
ATOM 906 C CA . LYS A 1 114 ? 1.103 -0.299 -17.020 1.00 95.12 114 LYS A CA 1
ATOM 907 C C . LYS A 1 114 ? 2.015 0.776 -17.608 1.00 95.12 114 LYS A C 1
ATOM 909 O O . LYS A 1 114 ? 2.669 1.534 -16.889 1.00 95.12 114 LYS A O 1
ATOM 914 N N . LYS A 1 115 ? 2.034 0.848 -18.941 1.00 92.94 115 LYS A N 1
ATOM 915 C CA . LYS A 1 115 ? 2.876 1.781 -19.698 1.00 92.94 115 LYS A CA 1
ATOM 916 C C . LYS A 1 115 ? 2.488 3.235 -19.442 1.00 92.94 115 LYS A C 1
ATOM 918 O O . LYS A 1 115 ? 3.361 4.072 -19.242 1.00 92.94 115 LYS A O 1
ATOM 923 N N . ASP A 1 116 ? 1.194 3.528 -19.464 1.00 95.12 116 ASP A N 1
ATOM 924 C CA . ASP A 1 116 ? 0.664 4.880 -19.332 1.00 95.12 116 ASP A CA 1
ATOM 925 C C . ASP A 1 116 ? 0.141 5.177 -17.917 1.00 95.12 116 ASP A C 1
ATOM 927 O O . ASP A 1 116 ? -0.247 4.293 -17.151 1.00 95.12 116 ASP A O 1
ATOM 931 N N . VAL A 1 117 ? 0.132 6.465 -17.574 1.00 96.44 117 VAL A N 1
ATOM 932 C CA . VAL A 1 117 ? -0.263 6.965 -16.250 1.00 96.44 117 VAL A CA 1
ATOM 933 C C . VAL A 1 117 ? -1.728 6.664 -15.934 1.00 96.44 117 VAL A C 1
ATOM 935 O O . VAL A 1 117 ? -2.061 6.448 -14.771 1.00 96.44 117 VAL A O 1
ATOM 938 N N . GLU A 1 118 ? -2.611 6.635 -16.933 1.00 97.12 118 GLU A N 1
ATOM 939 C CA . GLU A 1 118 ? -4.031 6.351 -16.714 1.00 97.12 118 GLU A CA 1
ATOM 940 C C . GLU A 1 118 ? -4.238 4.895 -16.280 1.00 97.12 118 GLU A C 1
ATOM 942 O O . GLU A 1 118 ? -4.933 4.628 -15.298 1.00 97.12 118 GLU A O 1
ATOM 947 N N . GLY A 1 119 ? -3.568 3.959 -16.950 1.00 97.56 119 GLY A N 1
ATOM 948 C CA . GLY A 1 119 ? -3.526 2.551 -16.591 1.00 97.56 119 GLY A CA 1
ATOM 949 C C . GLY A 1 119 ? -2.953 2.347 -15.194 1.00 97.56 119 GLY A C 1
ATOM 950 O O . GLY A 1 119 ? -3.553 1.632 -14.394 1.00 97.56 119 GLY A O 1
ATOM 951 N N . ARG A 1 120 ? -1.854 3.032 -14.851 1.00 97.69 120 ARG A N 1
ATOM 952 C CA . ARG A 1 120 ? -1.285 2.992 -13.491 1.00 97.69 120 ARG A CA 1
ATOM 953 C C . ARG A 1 120 ? -2.300 3.478 -12.451 1.00 97.69 120 ARG A C 1
ATOM 955 O O . ARG A 1 120 ? -2.507 2.817 -11.440 1.00 97.69 120 ARG A O 1
ATOM 962 N N . ARG A 1 121 ? -2.988 4.598 -12.716 1.00 97.81 121 ARG A N 1
ATOM 963 C CA . ARG A 1 121 ? -4.049 5.131 -11.838 1.00 97.81 121 ARG A CA 1
ATOM 964 C C . ARG A 1 121 ? -5.234 4.184 -11.714 1.00 97.81 121 ARG A C 1
ATOM 966 O O . ARG A 1 121 ? -5.856 4.134 -10.660 1.00 97.81 121 ARG A O 1
ATOM 973 N N . ARG A 1 122 ? -5.581 3.456 -12.775 1.00 97.62 122 ARG A N 1
ATOM 974 C CA . ARG A 1 122 ? -6.646 2.448 -12.745 1.00 97.62 122 ARG A CA 1
ATOM 975 C C . ARG A 1 122 ? -6.295 1.316 -11.784 1.00 97.62 122 ARG A C 1
ATOM 977 O O . ARG A 1 122 ? -7.078 1.072 -10.876 1.00 97.62 122 ARG A O 1
ATOM 984 N N . VAL A 1 123 ? -5.094 0.752 -11.907 1.00 97.81 123 VAL A N 1
ATOM 985 C CA . VAL A 1 123 ? -4.593 -0.283 -10.986 1.00 97.81 123 VAL A CA 1
ATOM 986 C C . VAL A 1 123 ? -4.544 0.237 -9.548 1.00 97.81 123 VAL A C 1
ATOM 988 O O . VAL A 1 123 ? -5.019 -0.427 -8.635 1.00 97.81 123 VAL A O 1
ATOM 991 N N . LEU A 1 124 ? -4.061 1.464 -9.331 1.00 97.81 124 LEU A N 1
ATOM 992 C CA . LEU A 1 124 ? -4.032 2.059 -7.993 1.00 97.81 124 LEU A CA 1
ATOM 993 C C . LEU A 1 124 ? -5.438 2.151 -7.364 1.00 97.81 124 LEU A C 1
ATOM 995 O O . LEU A 1 124 ? -5.610 1.878 -6.178 1.00 97.81 124 LEU A O 1
ATOM 999 N N . ARG A 1 125 ? -6.463 2.490 -8.158 1.00 97.44 125 ARG A N 1
ATOM 1000 C CA . ARG A 1 125 ? -7.862 2.513 -7.696 1.00 97.44 125 ARG A CA 1
ATOM 1001 C C . ARG A 1 125 ? -8.409 1.119 -7.375 1.00 97.44 125 ARG A C 1
ATOM 1003 O O . ARG A 1 125 ? -9.253 1.008 -6.490 1.00 97.44 125 ARG A O 1
ATOM 1010 N N . GLU A 1 126 ? -7.926 0.063 -8.028 1.00 98.00 126 GLU A N 1
ATOM 1011 C CA . GLU A 1 126 ? -8.368 -1.319 -7.778 1.00 98.00 126 GLU A CA 1
ATOM 1012 C C . GLU A 1 126 ? -8.033 -1.808 -6.357 1.00 98.00 126 GLU A C 1
ATOM 1014 O O . GLU A 1 126 ? -8.779 -2.624 -5.810 1.00 98.00 126 GLU A O 1
ATOM 1019 N N . TYR A 1 127 ? -6.989 -1.273 -5.708 1.00 98.06 127 TYR A N 1
ATOM 1020 C CA . TYR A 1 127 ? -6.717 -1.548 -4.286 1.00 98.06 127 TYR A CA 1
ATOM 1021 C C . TYR A 1 127 ? -7.823 -1.017 -3.367 1.00 98.06 127 TYR A C 1
ATOM 1023 O O . TYR A 1 127 ? -8.127 -1.617 -2.342 1.00 98.06 127 TYR A O 1
ATOM 1031 N N . LEU A 1 128 ? -8.474 0.084 -3.742 1.00 96.88 128 LEU A N 1
ATOM 1032 C CA . LEU A 1 128 ? -9.554 0.696 -2.968 1.00 96.88 128 LEU A CA 1
ATOM 1033 C C . LEU A 1 128 ? -10.951 0.238 -3.415 1.00 96.88 128 LEU A C 1
ATOM 1035 O O . LEU A 1 128 ? -11.941 0.708 -2.864 1.00 96.88 128 LEU A O 1
ATOM 1039 N N . ALA A 1 129 ? -11.060 -0.691 -4.371 1.00 94.88 129 ALA A N 1
ATOM 1040 C CA . ALA A 1 129 ? -12.347 -1.134 -4.919 1.00 94.88 129 ALA A CA 1
ATOM 1041 C C . ALA A 1 129 ? -13.225 -1.896 -3.906 1.00 94.88 129 ALA A C 1
ATOM 1043 O O . ALA A 1 129 ? -14.441 -1.984 -4.072 1.00 94.88 129 ALA A O 1
ATOM 1044 N N . ARG A 1 130 ? -12.628 -2.459 -2.846 1.00 95.25 130 ARG A N 1
ATOM 1045 C CA . ARG A 1 130 ? -13.333 -3.174 -1.766 1.00 95.25 130 ARG A CA 1
ATOM 1046 C C . ARG A 1 130 ? -12.931 -2.606 -0.400 1.00 95.25 130 ARG A C 1
ATOM 1048 O O . ARG A 1 130 ? -12.313 -3.310 0.399 1.00 95.25 130 ARG A O 1
ATOM 1055 N N . PRO A 1 131 ? -13.293 -1.346 -0.094 1.00 94.19 131 PRO A N 1
ATOM 1056 C CA . PRO A 1 131 ? -12.775 -0.639 1.077 1.00 94.19 131 PRO A CA 1
ATOM 1057 C C . PRO A 1 131 ? -13.153 -1.323 2.401 1.00 94.19 131 PRO A C 1
ATOM 1059 O O . PRO A 1 131 ? -12.378 -1.279 3.349 1.00 94.19 131 PRO A O 1
ATOM 1062 N N . GLY A 1 132 ? -14.280 -2.045 2.455 1.00 95.38 132 GLY A N 1
ATOM 1063 C CA . GLY A 1 132 ? -14.701 -2.806 3.640 1.00 95.38 132 GLY A CA 1
ATOM 1064 C C . GLY A 1 132 ? -13.796 -3.991 4.023 1.00 95.38 132 GLY A C 1
ATOM 1065 O O . GLY A 1 132 ? -13.899 -4.496 5.141 1.00 95.38 132 GLY A O 1
ATOM 1066 N N . LEU A 1 133 ? -12.901 -4.437 3.131 1.00 97.06 133 LEU A N 1
ATOM 1067 C CA . LEU A 1 133 ? -11.869 -5.428 3.465 1.00 97.06 133 LEU A CA 1
ATOM 1068 C C . LEU A 1 133 ? -10.648 -4.784 4.134 1.00 97.06 133 LEU A C 1
ATOM 1070 O O . LEU A 1 133 ? -9.935 -5.450 4.886 1.00 97.06 133 LEU A O 1
ATOM 1074 N N . ILE A 1 134 ? -10.426 -3.491 3.889 1.00 98.25 134 ILE A N 1
ATOM 1075 C CA . ILE A 1 134 ? -9.287 -2.744 4.414 1.00 98.25 134 ILE A CA 1
ATOM 1076 C C . ILE A 1 134 ? -9.568 -2.394 5.868 1.00 98.25 134 ILE A C 1
ATOM 1078 O O . ILE A 1 134 ? -10.547 -1.714 6.185 1.00 98.25 134 ILE A O 1
ATOM 1082 N N . GLY A 1 135 ? -8.722 -2.902 6.754 1.00 97.62 135 GLY A N 1
ATOM 1083 C CA . GLY A 1 135 ? -8.763 -2.629 8.182 1.00 97.62 135 GLY A CA 1
ATOM 1084 C C . GLY A 1 135 ? -7.633 -1.731 8.652 1.00 97.62 135 GLY A C 1
ATOM 1085 O O . GLY A 1 135 ? -7.720 -1.268 9.771 1.00 97.62 135 GLY A O 1
ATOM 1086 N N . HIS A 1 136 ? -6.594 -1.479 7.857 1.00 98.19 136 HIS A N 1
ATOM 1087 C CA . HIS A 1 136 ? -5.494 -0.596 8.251 1.00 98.19 136 HIS A CA 1
ATOM 1088 C C . HIS A 1 136 ? -4.900 0.119 7.038 1.00 98.19 136 HIS A C 1
ATOM 1090 O O . HIS A 1 136 ? -5.103 -0.309 5.901 1.00 98.19 136 HIS A O 1
ATOM 1096 N N . PHE A 1 137 ? -4.161 1.195 7.287 1.00 98.00 137 PHE A N 1
ATOM 1097 C CA . PHE A 1 137 ? -3.360 1.865 6.270 1.00 98.00 137 PHE A CA 1
ATOM 1098 C C . PHE A 1 137 ? -1.970 2.153 6.814 1.00 98.00 137 PHE A C 1
ATOM 1100 O O . PHE A 1 137 ? -1.831 2.698 7.915 1.00 98.00 137 PHE A O 1
ATOM 1107 N N . HIS A 1 138 ? -0.972 1.874 5.989 1.00 98.06 138 HIS A N 1
ATOM 1108 C CA . HIS A 1 138 ? 0.290 2.587 6.021 1.00 98.06 138 HIS A CA 1
ATOM 1109 C C . HIS A 1 138 ? 0.165 3.747 5.038 1.00 98.06 138 HIS A C 1
ATOM 1111 O O . HIS A 1 138 ? 0.227 3.593 3.823 1.00 98.06 138 HIS A O 1
ATOM 1117 N N . TRP A 1 139 ? -0.166 4.923 5.555 1.00 96.88 139 TRP A N 1
ATOM 1118 C CA . TRP A 1 139 ? -0.465 6.080 4.737 1.00 96.88 139 TRP A CA 1
ATOM 1119 C C . TRP A 1 139 ? 0.814 6.838 4.408 1.00 96.88 139 TRP A C 1
ATOM 1121 O O . TRP A 1 139 ? 1.384 7.549 5.231 1.00 96.88 139 TRP A O 1
ATOM 1131 N N . ASN A 1 140 ? 1.204 6.722 3.148 1.00 96.69 140 ASN A N 1
ATOM 1132 C CA . ASN A 1 140 ? 2.304 7.440 2.532 1.00 96.69 140 ASN A CA 1
ATOM 1133 C C . ASN A 1 140 ? 1.896 7.915 1.118 1.00 96.69 140 ASN A C 1
ATOM 1135 O O . ASN A 1 140 ? 0.764 7.722 0.655 1.00 96.69 140 ASN A O 1
ATOM 1139 N N . GLY A 1 141 ? 2.803 8.618 0.452 1.00 96.19 141 GLY A N 1
ATOM 1140 C CA . GLY A 1 141 ? 2.757 8.984 -0.956 1.00 96.19 141 GLY A CA 1
ATOM 1141 C C . GLY A 1 141 ? 3.814 8.232 -1.771 1.00 96.19 141 GLY A C 1
ATOM 1142 O O . GLY A 1 141 ? 4.743 7.633 -1.238 1.00 96.19 141 GLY A O 1
ATOM 1143 N N . SER A 1 142 ? 3.693 8.305 -3.095 1.00 97.50 142 SER A N 1
ATOM 1144 C CA . SER A 1 142 ? 4.674 7.768 -4.047 1.00 97.50 142 SER A CA 1
ATOM 1145 C C . SER A 1 142 ? 4.539 8.484 -5.406 1.00 97.50 142 SER A C 1
ATOM 1147 O O . SER A 1 142 ? 3.761 9.439 -5.536 1.00 97.50 142 SER A O 1
ATOM 1149 N N . GLU A 1 143 ? 5.306 8.056 -6.412 1.00 97.38 143 GLU A N 1
ATOM 1150 C CA . GLU A 1 143 ? 5.397 8.679 -7.740 1.00 97.38 143 GLU A CA 1
ATOM 1151 C C . GLU A 1 143 ? 4.865 7.765 -8.858 1.00 97.38 143 GLU A C 1
ATOM 1153 O O . GLU A 1 143 ? 5.537 6.867 -9.355 1.00 97.38 143 GLU A O 1
ATOM 1158 N N . ILE A 1 144 ? 3.657 8.021 -9.341 1.00 96.81 144 ILE A N 1
ATOM 1159 C CA . ILE A 1 144 ? 3.020 7.218 -10.385 1.00 96.81 144 ILE A CA 1
ATOM 1160 C C . ILE A 1 144 ? 3.476 7.589 -11.805 1.00 96.81 144 ILE A C 1
ATOM 1162 O O . ILE A 1 144 ? 3.412 6.763 -12.720 1.00 96.81 144 ILE A O 1
ATOM 1166 N N . ARG A 1 145 ? 3.922 8.832 -12.031 1.00 96.31 145 ARG A N 1
ATOM 1167 C CA . ARG A 1 145 ? 4.364 9.297 -13.362 1.00 96.31 145 ARG A CA 1
ATOM 1168 C C . ARG A 1 145 ? 5.807 8.922 -13.679 1.00 96.31 145 ARG A C 1
ATOM 1170 O O . ARG A 1 145 ? 6.105 8.550 -14.811 1.00 96.31 145 ARG A O 1
ATOM 1177 N N . SER A 1 146 ? 6.675 9.026 -12.684 1.00 94.62 146 SER A N 1
ATOM 1178 C CA . SER A 1 146 ? 8.120 8.835 -12.793 1.00 94.62 146 SER A CA 1
ATOM 1179 C C . SER A 1 146 ? 8.504 7.377 -12.558 1.00 94.62 146 SER A C 1
ATOM 1181 O O . SER A 1 146 ? 7.903 6.706 -11.722 1.00 94.62 146 SER A O 1
ATOM 1183 N N . ASP A 1 147 ? 9.548 6.897 -13.237 1.00 93.38 147 ASP A N 1
ATOM 1184 C CA . ASP A 1 147 ? 10.103 5.556 -12.997 1.00 93.38 147 ASP A CA 1
ATOM 1185 C C . ASP A 1 147 ? 10.642 5.387 -11.565 1.00 93.38 147 ASP A C 1
ATOM 1187 O O . ASP A 1 147 ? 10.812 4.257 -11.114 1.00 93.38 147 ASP A O 1
ATOM 1191 N N . ARG A 1 148 ? 10.847 6.481 -10.812 1.00 94.56 148 ARG A N 1
ATOM 1192 C CA . ARG A 1 148 ? 11.175 6.412 -9.380 1.00 94.56 148 ARG A CA 1
ATOM 1193 C C . ARG A 1 148 ? 10.134 5.639 -8.574 1.00 94.56 148 ARG A C 1
ATOM 1195 O O . ARG A 1 148 ? 10.520 4.954 -7.637 1.00 94.56 148 ARG A O 1
ATOM 1202 N N . GLY A 1 149 ? 8.850 5.685 -8.941 1.00 95.50 149 GLY A N 1
ATOM 1203 C CA . GLY A 1 149 ? 7.813 4.925 -8.231 1.00 95.50 149 GLY A CA 1
ATOM 1204 C C . GLY A 1 149 ? 7.840 3.420 -8.471 1.00 95.50 149 GLY A C 1
ATOM 1205 O O . GLY A 1 149 ? 6.997 2.710 -7.941 1.00 95.50 149 GLY A O 1
ATOM 1206 N N . ARG A 1 150 ? 8.792 2.906 -9.258 1.00 94.81 150 ARG A N 1
ATOM 1207 C CA . ARG A 1 150 ? 9.143 1.479 -9.222 1.00 94.81 150 ARG A CA 1
ATOM 1208 C C . ARG A 1 150 ? 9.825 1.090 -7.905 1.00 94.81 150 ARG A C 1
ATOM 1210 O O . ARG A 1 150 ? 9.951 -0.095 -7.622 1.00 94.81 150 ARG A O 1
ATOM 1217 N N . GLY A 1 151 ? 10.285 2.079 -7.140 1.00 93.19 151 GLY A N 1
ATOM 1218 C CA . GLY A 1 151 ? 10.804 1.924 -5.793 1.00 93.19 151 GLY A CA 1
ATOM 1219 C C . GLY A 1 151 ? 9.730 2.091 -4.718 1.00 93.19 151 GLY A C 1
ATOM 1220 O O . GLY A 1 151 ? 8.685 2.700 -4.945 1.00 93.19 151 GLY A O 1
ATOM 1221 N N . ASP A 1 152 ? 10.053 1.598 -3.531 1.00 94.31 152 ASP A N 1
ATOM 1222 C CA . ASP A 1 152 ? 9.311 1.799 -2.297 1.00 94.31 152 ASP A CA 1
ATOM 1223 C C . ASP A 1 152 ? 9.752 3.128 -1.674 1.00 94.31 152 ASP A C 1
ATOM 1225 O O . ASP A 1 152 ? 10.803 3.235 -1.041 1.00 94.31 152 ASP A O 1
ATOM 1229 N N . LEU A 1 153 ? 9.036 4.195 -2.031 1.00 95.19 153 LEU A N 1
ATOM 1230 C CA . LEU A 1 153 ? 9.490 5.570 -1.824 1.00 95.19 153 LEU A CA 1
ATOM 1231 C C . LEU A 1 153 ? 9.108 6.155 -0.466 1.00 95.19 153 LEU A C 1
ATOM 1233 O O . LEU A 1 153 ? 9.793 7.078 -0.025 1.00 95.19 153 LEU A O 1
ATOM 1237 N N . HIS A 1 154 ? 8.013 5.689 0.143 1.00 96.06 154 HIS A N 1
ATOM 1238 C CA . HIS A 1 154 ? 7.478 6.196 1.410 1.00 96.06 154 HIS A CA 1
ATOM 1239 C C . HIS A 1 154 ? 7.522 7.734 1.509 1.00 96.06 154 HIS A C 1
ATOM 1241 O O . HIS A 1 154 ? 8.077 8.322 2.445 1.00 96.06 154 HIS A O 1
ATOM 1247 N N . LEU A 1 155 ? 6.992 8.419 0.491 1.00 96.25 155 LEU A N 1
ATOM 1248 C CA . LEU A 1 155 ? 6.970 9.879 0.494 1.00 96.25 155 LEU A CA 1
ATOM 1249 C C . LEU A 1 155 ? 5.941 10.386 1.501 1.00 96.25 155 LEU A C 1
ATOM 1251 O O . LEU A 1 155 ? 4.908 9.758 1.712 1.00 96.25 155 LEU A O 1
ATOM 1255 N N . ALA A 1 156 ? 6.172 11.581 2.030 1.00 95.38 156 ALA A N 1
ATOM 1256 C CA . ALA A 1 156 ? 5.181 12.325 2.794 1.00 95.38 156 ALA A CA 1
ATOM 1257 C C . ALA A 1 156 ? 3.856 12.466 2.005 1.00 95.38 156 ALA A C 1
ATOM 1259 O O . ALA A 1 156 ? 3.902 12.888 0.834 1.00 95.38 156 ALA A O 1
ATOM 1260 N N . PRO A 1 157 ? 2.672 12.167 2.583 1.00 94.50 157 PRO A N 1
ATOM 1261 C CA . PRO A 1 157 ? 1.386 12.498 1.980 1.00 94.50 157 PRO A CA 1
ATOM 1262 C C . PRO A 1 157 ? 1.360 13.927 1.429 1.00 94.50 157 PRO A C 1
ATOM 1264 O O . PRO A 1 157 ? 1.709 14.887 2.109 1.00 94.50 157 PRO A O 1
ATOM 1267 N N . GLY A 1 158 ? 0.966 14.066 0.162 1.00 91.00 158 GLY A N 1
ATOM 1268 C CA . GLY A 1 158 ? 0.919 15.359 -0.527 1.00 91.00 158 GLY A CA 1
ATOM 1269 C C . GLY A 1 158 ? 2.201 15.791 -1.251 1.00 91.00 158 GLY A C 1
ATOM 1270 O O . GLY A 1 158 ? 2.134 16.747 -2.019 1.00 91.00 158 GLY A O 1
ATOM 1271 N N . THR A 1 159 ? 3.328 15.088 -1.086 1.00 92.69 159 THR A N 1
ATOM 1272 C CA . THR A 1 159 ? 4.589 15.397 -1.804 1.00 92.69 159 THR A CA 1
ATOM 1273 C C . THR A 1 159 ? 4.820 14.548 -3.059 1.00 92.69 159 THR A C 1
ATOM 1275 O O . THR A 1 159 ? 5.571 14.948 -3.947 1.00 92.69 159 THR A O 1
ATOM 1278 N N . GLY A 1 160 ? 4.146 13.399 -3.157 1.00 94.38 160 GLY A N 1
ATOM 1279 C CA . GLY A 1 160 ? 4.083 12.573 -4.362 1.00 94.38 160 GLY A CA 1
ATOM 1280 C C . GLY A 1 160 ? 2.967 13.000 -5.317 1.00 94.38 160 GLY A C 1
ATOM 1281 O O . GLY A 1 160 ? 2.405 14.092 -5.226 1.00 94.38 160 GLY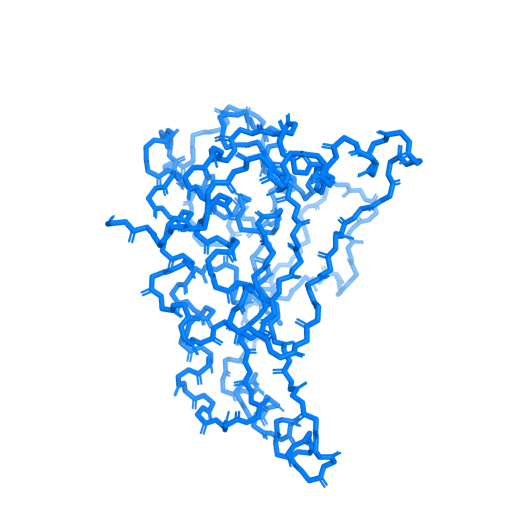 A O 1
ATOM 1282 N N . ASP A 1 161 ? 2.592 12.110 -6.234 1.00 97.12 161 ASP A N 1
ATOM 1283 C CA . ASP A 1 161 ? 1.629 12.442 -7.286 1.00 97.12 161 ASP A CA 1
ATOM 1284 C C . ASP A 1 161 ? 0.492 11.422 -7.468 1.00 97.12 161 ASP A C 1
ATOM 1286 O 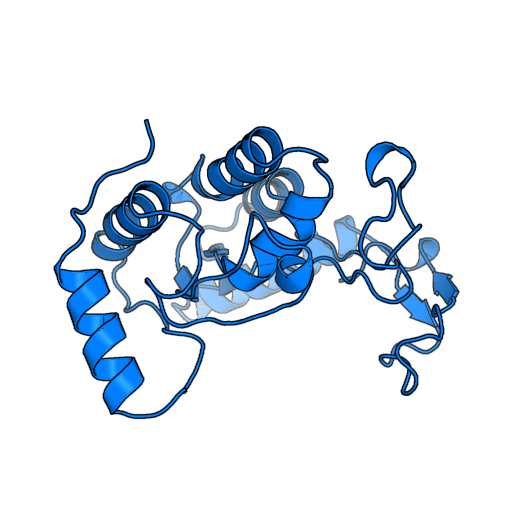O . ASP A 1 161 ? -0.195 11.400 -8.499 1.00 97.12 161 ASP A O 1
ATOM 1290 N N . LEU A 1 162 ? 0.206 10.659 -6.405 1.00 96.56 162 LEU A N 1
ATOM 1291 C CA . LEU A 1 162 ? -0.952 9.758 -6.307 1.00 96.56 162 LEU A CA 1
ATOM 1292 C C . LEU A 1 162 ? -2.280 10.507 -6.483 1.00 96.56 162 LEU A C 1
ATOM 1294 O O . LEU A 1 162 ? -3.204 9.999 -7.116 1.00 96.56 162 LEU A O 1
ATOM 1298 N N . GLY A 1 163 ? -2.331 11.770 -6.051 1.00 93.94 163 GLY A N 1
ATOM 1299 C CA . GLY A 1 163 ? -3.446 12.688 -6.279 1.00 93.94 163 GLY A CA 1
ATOM 1300 C C . GLY A 1 163 ? -4.417 12.777 -5.101 1.00 93.94 163 GLY A C 1
ATOM 1301 O O . GLY A 1 163 ? -4.581 11.842 -4.320 1.00 93.94 163 GLY A O 1
ATOM 1302 N N . LYS A 1 164 ? -5.083 13.934 -4.983 1.00 95.12 164 LYS A N 1
ATOM 1303 C CA . LYS A 1 164 ? -5.979 14.244 -3.857 1.00 95.12 164 LYS A CA 1
ATOM 1304 C C . LYS A 1 164 ? -7.163 13.286 -3.749 1.00 95.12 164 LYS A C 1
ATOM 1306 O O . LYS A 1 164 ? -7.551 12.955 -2.642 1.00 95.12 164 LYS A O 1
ATOM 1311 N N . GLU A 1 165 ? -7.717 12.831 -4.871 1.00 95.31 165 GLU A N 1
ATOM 1312 C CA . GLU A 1 165 ? -8.862 11.907 -4.880 1.00 95.31 165 GLU A CA 1
ATOM 1313 C C . GLU A 1 165 ? -8.519 10.551 -4.254 1.00 95.31 165 GLU A C 1
ATOM 1315 O O . GLU A 1 165 ? -9.311 10.000 -3.496 1.00 95.31 165 GLU A O 1
ATOM 1320 N N . PHE A 1 166 ? -7.314 10.038 -4.513 1.00 96.81 166 PHE A N 1
ATOM 1321 C CA . PHE A 1 166 ? -6.853 8.787 -3.921 1.00 96.81 166 PHE A CA 1
ATOM 1322 C C . PHE A 1 166 ? -6.670 8.925 -2.403 1.00 96.81 166 PHE A C 1
ATOM 1324 O O . PHE A 1 166 ? -7.197 8.123 -1.634 1.00 96.81 166 PHE A O 1
ATOM 1331 N N . HIS A 1 167 ? -6.007 9.996 -1.955 1.00 97.31 167 HIS A N 1
ATOM 1332 C CA . HIS A 1 167 ? -5.858 10.273 -0.524 1.00 97.31 167 HIS A CA 1
ATOM 1333 C C . HIS A 1 167 ? -7.196 10.580 0.169 1.00 97.31 167 HIS A C 1
ATOM 1335 O O . HIS A 1 167 ? -7.387 10.192 1.317 1.00 97.31 167 HIS A O 1
ATOM 1341 N N . ALA A 1 168 ? -8.145 11.221 -0.518 1.00 96.94 168 ALA A N 1
ATOM 1342 C CA . ALA A 1 168 ? -9.494 11.463 -0.008 1.00 96.94 168 ALA A CA 1
ATOM 1343 C C . ALA A 1 168 ? -10.253 10.154 0.265 1.00 96.94 168 ALA A C 1
ATOM 1345 O O . ALA A 1 168 ? -10.998 10.067 1.244 1.00 96.94 168 ALA A O 1
ATOM 1346 N N . ALA A 1 169 ? -10.034 9.129 -0.561 1.00 97.38 169 ALA A N 1
ATOM 1347 C CA . ALA A 1 169 ? -10.634 7.812 -0.383 1.00 97.38 169 ALA A CA 1
ATOM 1348 C C . ALA A 1 169 ? -9.972 7.002 0.735 1.00 97.38 169 ALA A C 1
ATOM 1350 O O . ALA A 1 169 ? -10.682 6.351 1.503 1.00 97.38 169 ALA A O 1
ATOM 1351 N N . ILE A 1 170 ? -8.647 7.114 0.894 1.00 97.44 170 ILE A N 1
ATOM 1352 C CA . ILE A 1 170 ? -7.957 6.616 2.094 1.00 97.44 170 ILE A CA 1
ATOM 1353 C C . ILE A 1 170 ? -8.546 7.286 3.337 1.00 97.44 170 ILE A C 1
ATOM 1355 O O . ILE A 1 170 ? -8.967 6.586 4.251 1.00 97.44 170 ILE A O 1
ATOM 1359 N N . LYS A 1 171 ? -8.663 8.623 3.349 1.00 97.38 171 LYS A N 1
ATOM 1360 C CA . LYS A 1 171 ? -9.234 9.379 4.475 1.00 97.38 171 LYS A CA 1
ATOM 1361 C C . LYS A 1 171 ? -10.651 8.924 4.815 1.00 97.38 171 LYS A C 1
ATOM 1363 O O . LYS A 1 171 ? -10.946 8.712 5.986 1.00 97.38 171 LYS A O 1
ATOM 1368 N N . ALA A 1 172 ? -11.506 8.753 3.804 1.00 96.94 172 ALA A N 1
ATOM 1369 C CA . ALA A 1 172 ? -12.877 8.282 3.992 1.00 96.94 172 ALA A CA 1
ATOM 1370 C C . ALA A 1 172 ? -12.916 6.937 4.712 1.00 96.94 172 ALA A C 1
ATOM 1372 O O . ALA A 1 172 ? -13.597 6.806 5.723 1.00 96.94 172 ALA A O 1
ATOM 1373 N N . ARG A 1 173 ? -12.132 5.961 4.243 1.00 96.50 173 ARG A N 1
ATOM 1374 C CA . ARG A 1 173 ? -12.094 4.652 4.891 1.00 96.50 173 ARG A CA 1
ATOM 1375 C C . ARG A 1 173 ? -11.430 4.710 6.267 1.00 96.50 173 ARG A C 1
ATOM 1377 O O . ARG A 1 173 ? -11.924 4.082 7.194 1.00 96.50 173 ARG A O 1
ATOM 1384 N N . ALA A 1 174 ? -10.343 5.463 6.413 1.00 96.44 174 ALA A N 1
ATOM 1385 C CA . ALA A 1 174 ? -9.614 5.607 7.670 1.00 96.44 174 ALA A CA 1
ATOM 1386 C C . ALA A 1 174 ? -10.496 6.149 8.805 1.00 96.44 174 ALA A C 1
ATOM 1388 O O . ALA A 1 174 ? -10.375 5.692 9.935 1.00 96.44 174 ALA A O 1
ATOM 1389 N N . GLN A 1 175 ? -11.420 7.069 8.509 1.00 95.62 175 GLN A N 1
ATOM 1390 C CA . GLN A 1 175 ? -12.360 7.620 9.495 1.00 95.62 175 GLN A CA 1
ATOM 1391 C C . GLN A 1 175 ? -13.389 6.606 10.019 1.00 95.62 175 GLN A C 1
ATOM 1393 O O . GLN A 1 175 ? -13.991 6.833 11.064 1.00 95.62 175 GLN A O 1
ATOM 1398 N N . GLU A 1 176 ? -13.595 5.497 9.310 1.00 95.81 176 GLU A N 1
ATOM 1399 C CA . GLU A 1 176 ? -14.481 4.407 9.731 1.00 95.81 176 GLU A CA 1
ATOM 1400 C C . GLU A 1 176 ? -13.749 3.329 10.545 1.00 95.81 176 GLU A C 1
ATOM 1402 O O . GLU A 1 176 ? -14.382 2.393 11.042 1.00 95.81 176 GLU A O 1
ATOM 1407 N N . LEU A 1 177 ? -12.417 3.402 10.640 1.00 95.56 177 LEU A N 1
ATOM 1408 C CA . LEU A 1 177 ? -11.617 2.426 11.371 1.00 95.56 177 LEU A CA 1
ATOM 1409 C C . LEU A 1 177 ? -11.598 2.768 12.869 1.00 95.56 177 LEU A C 1
ATOM 1411 O O . LEU A 1 177 ? -11.423 3.930 13.232 1.00 95.56 177 LEU A O 1
ATOM 1415 N N . PRO A 1 178 ? -11.746 1.773 13.762 1.00 93.31 178 PRO A N 1
ATOM 1416 C CA . PRO A 1 178 ? -11.693 2.013 15.204 1.00 93.31 178 PRO A CA 1
ATOM 1417 C C . PRO A 1 178 ? -10.275 2.291 15.736 1.00 93.31 178 PRO A C 1
ATOM 1419 O O . PRO A 1 178 ? -10.127 2.715 16.880 1.00 93.31 178 PRO A O 1
ATOM 1422 N N . GLN A 1 179 ? -9.238 2.048 14.934 1.00 91.62 179 GLN A N 1
ATOM 1423 C CA . GLN A 1 179 ? -7.833 2.270 15.264 1.00 91.62 179 GLN A CA 1
ATOM 1424 C C . GLN A 1 179 ? -7.215 3.375 14.393 1.00 91.62 179 GLN A C 1
ATOM 1426 O O . GLN A 1 179 ? -7.672 3.596 13.268 1.00 91.62 179 GLN A O 1
ATOM 1431 N N . PRO A 1 180 ? -6.153 4.047 14.873 1.00 92.25 180 PRO A N 1
ATOM 1432 C CA . PRO A 1 180 ? -5.414 4.999 14.054 1.00 92.25 180 PRO A CA 1
ATOM 1433 C C . PRO A 1 180 ? -4.727 4.310 12.870 1.00 92.25 180 PRO A C 1
ATOM 1435 O O . PRO A 1 180 ? -4.337 3.147 12.948 1.00 92.25 180 PRO A O 1
ATOM 1438 N N . VAL A 1 181 ? -4.534 5.071 11.797 1.00 93.94 181 VAL A N 1
ATOM 1439 C CA . VAL A 1 181 ? -3.660 4.718 10.669 1.00 93.94 181 VAL A CA 1
ATOM 1440 C C . VAL A 1 181 ? -2.201 5.045 10.993 1.00 93.94 181 VAL A C 1
ATOM 1442 O O . VAL A 1 181 ? -1.929 5.880 11.857 1.00 93.94 181 VAL A O 1
ATOM 1445 N N . THR A 1 182 ? -1.263 4.420 10.285 1.00 95.62 182 THR A N 1
ATOM 1446 C CA . THR A 1 182 ? 0.175 4.669 10.459 1.00 95.62 182 THR A CA 1
ATOM 1447 C C . THR A 1 182 ? 0.681 5.575 9.343 1.00 95.62 182 THR A C 1
ATOM 1449 O O . THR A 1 182 ? 0.486 5.247 8.180 1.00 95.62 182 THR A O 1
ATOM 1452 N N . LEU A 1 183 ? 1.356 6.682 9.665 1.00 94.69 183 LEU A N 1
ATOM 1453 C CA . LEU A 1 183 ? 2.190 7.396 8.691 1.00 94.69 183 LEU A CA 1
ATOM 1454 C C . LEU A 1 183 ? 3.527 6.666 8.597 1.00 94.69 183 LEU A C 1
ATOM 1456 O O . LEU A 1 183 ? 4.272 6.613 9.575 1.00 94.69 183 LEU A O 1
ATOM 1460 N N . GLU A 1 184 ? 3.804 6.049 7.456 1.00 89.25 184 GLU A N 1
ATOM 1461 C CA . GLU A 1 184 ? 4.949 5.148 7.318 1.00 89.25 184 GLU A CA 1
ATOM 1462 C C . GLU A 1 184 ? 6.130 5.835 6.638 1.00 89.25 184 GLU A C 1
ATOM 1464 O O . GLU A 1 184 ? 6.510 5.525 5.515 1.00 89.25 184 GLU A O 1
ATOM 1469 N N . HIS A 1 185 ? 6.673 6.822 7.339 1.00 84.69 185 HIS A N 1
ATOM 1470 C CA . HIS A 1 185 ? 7.986 7.421 7.121 1.00 84.69 185 HIS A CA 1
ATOM 1471 C C . HIS A 1 185 ? 8.274 8.387 8.267 1.00 84.69 185 HIS A C 1
ATOM 1473 O O . HIS A 1 185 ? 7.370 8.860 8.958 1.00 84.69 185 HIS A O 1
ATOM 1479 N N . PHE A 1 186 ? 9.542 8.758 8.426 1.00 87.19 186 PHE A N 1
ATOM 1480 C CA . PHE A 1 186 ? 9.904 9.887 9.270 1.00 87.19 186 PHE A CA 1
ATOM 1481 C C . PHE A 1 186 ? 10.943 10.764 8.574 1.00 87.19 186 PHE A C 1
ATOM 1483 O O . PHE A 1 186 ? 12.134 10.463 8.577 1.00 87.19 186 PHE A O 1
ATOM 1490 N N . HIS A 1 187 ? 10.473 11.878 8.008 1.00 89.12 187 HIS A N 1
ATOM 1491 C CA . HIS A 1 187 ? 11.300 12.887 7.330 1.00 89.12 187 HIS A CA 1
ATOM 1492 C C . HIS A 1 187 ? 11.545 14.131 8.208 1.00 89.12 187 HIS A C 1
ATOM 1494 O O . HIS A 1 187 ? 11.918 15.194 7.715 1.00 89.12 187 HIS A O 1
ATOM 1500 N N . GLY A 1 188 ? 11.343 14.002 9.525 1.00 93.44 188 GLY A N 1
ATOM 1501 C CA . GLY A 1 188 ? 11.476 15.077 10.511 1.00 93.44 188 GLY A CA 1
ATOM 1502 C C . GLY A 1 188 ? 10.156 15.778 10.855 1.00 93.44 188 GLY A C 1
ATOM 1503 O O . GLY A 1 188 ? 9.142 15.607 10.186 1.00 93.44 188 GLY A O 1
ATOM 1504 N N . LEU A 1 189 ? 10.175 16.588 11.920 1.00 94.81 189 LEU A N 1
ATOM 1505 C CA . LEU A 1 189 ? 8.965 17.218 12.477 1.00 94.81 189 LEU A CA 1
ATOM 1506 C C . LEU A 1 189 ? 8.278 18.180 11.500 1.00 94.81 189 LEU A C 1
ATOM 1508 O O . LEU A 1 189 ? 7.064 18.145 11.369 1.00 94.81 189 LEU A O 1
ATOM 1512 N N . ALA A 1 190 ? 9.046 18.982 10.758 1.00 94.06 190 ALA A N 1
ATOM 1513 C CA . ALA A 1 190 ? 8.474 19.909 9.781 1.00 94.06 190 ALA A CA 1
ATOM 1514 C C . ALA A 1 190 ? 7.748 19.185 8.631 1.00 94.06 190 ALA A C 1
ATOM 1516 O O . ALA A 1 190 ? 6.760 19.697 8.108 1.00 94.06 190 ALA A O 1
ATOM 1517 N N . ALA A 1 191 ? 8.229 17.998 8.239 1.00 91.94 191 ALA A N 1
ATOM 1518 C CA . ALA A 1 191 ? 7.541 17.163 7.261 1.00 91.94 191 ALA A CA 1
ATOM 1519 C C . ALA A 1 191 ? 6.243 16.602 7.852 1.00 91.94 191 ALA A C 1
ATOM 1521 O O . ALA A 1 191 ? 5.199 16.735 7.223 1.00 91.94 191 ALA A O 1
ATOM 1522 N N . LEU A 1 192 ? 6.286 16.094 9.089 1.00 94.06 192 LEU A N 1
ATOM 1523 C CA . LEU A 1 192 ? 5.097 15.617 9.799 1.00 94.06 192 LEU A CA 1
ATOM 1524 C C . LEU A 1 192 ? 4.016 16.706 9.916 1.00 94.06 192 LEU A C 1
ATOM 1526 O O . LEU A 1 192 ? 2.853 16.448 9.617 1.00 94.06 192 LEU A O 1
ATOM 1530 N N . ASP A 1 193 ? 4.389 17.935 10.281 1.00 95.31 193 ASP A N 1
ATOM 1531 C CA . ASP A 1 193 ? 3.445 19.057 10.359 1.00 95.31 193 ASP A CA 1
ATOM 1532 C C . ASP A 1 193 ? 2.780 19.333 8.998 1.00 95.31 193 ASP A C 1
ATOM 1534 O O . ASP A 1 193 ? 1.565 19.533 8.912 1.00 95.31 193 ASP A O 1
ATOM 1538 N N . ALA A 1 194 ? 3.558 19.300 7.911 1.00 94.31 194 ALA A N 1
ATOM 1539 C CA . ALA A 1 194 ? 3.045 19.493 6.557 1.00 94.31 194 ALA A CA 1
ATOM 1540 C C . ALA A 1 194 ? 2.129 18.342 6.097 1.00 94.31 194 ALA A C 1
ATOM 1542 O O . ALA A 1 194 ? 1.123 18.586 5.427 1.00 94.31 194 ALA A O 1
ATOM 1543 N N . GLU A 1 195 ? 2.448 17.100 6.464 1.00 94.06 195 GLU A N 1
ATOM 1544 C CA . GLU A 1 195 ? 1.646 15.909 6.165 1.00 94.06 195 GLU A CA 1
ATOM 1545 C C . GLU A 1 195 ? 0.293 15.956 6.870 1.00 94.06 195 GLU A C 1
ATOM 1547 O O . GLU A 1 195 ? -0.743 15.736 6.237 1.00 94.06 195 GLU A O 1
ATOM 1552 N N . LEU A 1 196 ? 0.288 16.290 8.163 1.00 94.81 196 LEU A N 1
ATOM 1553 C CA . LEU A 1 196 ? -0.935 16.442 8.945 1.00 94.81 196 LEU A CA 1
ATOM 1554 C C . LEU A 1 196 ? -1.803 17.566 8.370 1.00 94.81 196 LEU A C 1
ATOM 1556 O O . LEU A 1 196 ? -2.985 17.342 8.107 1.00 94.81 196 LEU A O 1
ATOM 1560 N N . ALA A 1 197 ? -1.213 18.723 8.049 1.00 95.94 197 ALA A N 1
ATOM 1561 C CA . ALA A 1 197 ? -1.928 19.822 7.399 1.00 95.94 197 ALA A CA 1
ATOM 1562 C C . ALA A 1 197 ? -2.509 19.416 6.029 1.00 95.94 197 ALA A C 1
ATOM 1564 O O . ALA A 1 197 ? -3.645 19.766 5.690 1.00 95.94 197 ALA A O 1
ATOM 1565 N N . TYR A 1 198 ? -1.768 18.637 5.234 1.00 95.94 198 TYR A N 1
ATOM 1566 C CA . TYR A 1 198 ? -2.270 18.095 3.973 1.00 95.94 198 TYR A CA 1
ATOM 1567 C C . TYR A 1 198 ? -3.469 17.164 4.195 1.00 95.94 198 TYR A C 1
ATOM 1569 O O . TYR A 1 198 ? -4.505 17.343 3.546 1.00 95.94 198 TYR A O 1
ATOM 1577 N N . ILE A 1 199 ? -3.354 16.207 5.121 1.00 95.12 199 ILE A N 1
ATOM 1578 C CA . ILE A 1 199 ? -4.414 15.248 5.462 1.00 95.12 199 ILE A CA 1
ATOM 1579 C C . ILE A 1 199 ? -5.660 15.975 5.964 1.00 95.12 199 ILE A C 1
ATOM 1581 O O . ILE A 1 199 ? -6.775 15.620 5.577 1.00 95.12 199 ILE A O 1
ATOM 1585 N N . GLU A 1 200 ? -5.507 17.013 6.780 1.00 95.38 200 GLU A N 1
ATOM 1586 C CA . GLU A 1 200 ? -6.614 17.853 7.234 1.00 95.38 200 GLU A CA 1
ATOM 1587 C C . GLU A 1 200 ? -7.303 18.563 6.064 1.00 95.38 200 GLU A C 1
ATOM 1589 O O . GLU A 1 200 ? -8.533 18.541 5.982 1.00 95.38 200 GLU A O 1
ATOM 1594 N N . SER A 1 201 ? -6.527 19.098 5.114 1.00 95.62 201 SER A N 1
ATOM 1595 C CA . SER A 1 201 ? -7.034 19.892 3.986 1.00 95.62 201 SER A CA 1
ATOM 1596 C C . SER A 1 201 ? -7.860 19.114 2.953 1.00 95.62 201 SER A C 1
ATOM 1598 O O . SER A 1 201 ? -8.659 19.711 2.226 1.00 95.62 201 SER A O 1
ATOM 1600 N N . ILE A 1 202 ? -7.665 17.796 2.834 1.00 95.19 202 ILE A N 1
ATOM 1601 C CA . ILE A 1 202 ? -8.372 16.977 1.840 1.00 95.19 202 ILE A CA 1
ATOM 1602 C C . ILE A 1 202 ? -9.730 16.491 2.377 1.00 95.19 202 ILE A C 1
ATOM 1604 O O . ILE A 1 202 ? -9.836 16.109 3.547 1.00 95.19 202 ILE A O 1
ATOM 1608 N N . PRO A 1 203 ? -10.796 16.472 1.554 1.00 92.56 203 PRO A N 1
ATOM 1609 C CA . PRO A 1 203 ? -12.088 15.947 1.983 1.00 92.56 203 PRO A CA 1
ATOM 1610 C C . PRO A 1 203 ? -12.021 14.426 2.161 1.00 92.56 203 PRO A C 1
ATOM 1612 O O . PRO A 1 203 ? -11.248 13.749 1.491 1.00 92.56 203 PRO A O 1
ATOM 1615 N N . ALA A 1 204 ? -12.866 13.875 3.028 1.00 92.31 204 ALA A N 1
ATOM 1616 C CA . ALA A 1 204 ? -13.107 12.439 3.085 1.00 92.31 204 ALA A CA 1
ATOM 1617 C C . ALA A 1 204 ? -14.156 12.076 2.026 1.00 92.31 204 ALA A C 1
ATOM 1619 O O . ALA A 1 204 ? -15.321 12.455 2.150 1.00 92.31 204 ALA A O 1
ATOM 1620 N N . ARG A 1 205 ? -13.747 11.398 0.948 1.00 90.12 205 ARG A N 1
ATOM 1621 C CA . ARG A 1 205 ? -14.657 11.002 -0.134 1.00 90.12 205 ARG A CA 1
ATOM 1622 C C . ARG A 1 205 ? -14.227 9.669 -0.753 1.00 90.12 205 ARG A C 1
ATOM 1624 O O . ARG A 1 205 ? -13.070 9.571 -1.148 1.00 90.12 205 ARG A O 1
ATOM 1631 N N . PRO A 1 206 ? -15.121 8.672 -0.893 1.00 80.12 206 PRO A N 1
ATOM 1632 C CA . PRO A 1 206 ? -14.789 7.436 -1.596 1.00 80.12 206 PRO A CA 1
ATOM 1633 C C . PRO A 1 206 ? -14.507 7.708 -3.081 1.00 80.12 206 PRO A C 1
ATOM 1635 O O . PRO A 1 206 ? -14.994 8.693 -3.645 1.00 80.12 206 PRO A O 1
ATOM 1638 N N . LEU A 1 207 ? -13.741 6.822 -3.722 1.00 79.62 207 LEU A N 1
ATOM 1639 C CA . LEU A 1 207 ? -13.586 6.850 -5.177 1.00 79.62 207 LEU A CA 1
ATOM 1640 C C . LEU A 1 207 ? -14.932 6.528 -5.840 1.00 79.62 207 LEU A C 1
ATOM 1642 O O . LEU A 1 207 ? -15.612 5.588 -5.430 1.00 79.62 207 LEU A O 1
ATOM 1646 N N . SER A 1 208 ? -15.301 7.329 -6.842 1.00 66.00 208 SER A N 1
ATOM 1647 C CA . SER A 1 208 ? -16.449 7.085 -7.725 1.00 66.00 208 SER A CA 1
ATOM 1648 C C . SER A 1 208 ? -16.135 6.058 -8.801 1.00 66.00 208 SER A C 1
ATOM 1650 O O . SER A 1 208 ? -15.009 6.156 -9.351 1.00 66.00 208 SER A O 1
#

Radius of gyration: 17.37 Å; chains: 1; bounding box: 41×44×44 Å